Protein AF-A0A536YGS1-F1 (afdb_monomer)

Sequence (365 aa):
MDLSCGRSIAPNTQSSPASWIPSNCIWTSANARFGCLTARNGLRRSVQCLTTKGRSSCSPARSASSPAGGTATTSPAITSSPEHRAKRSYGSIASGAAKGDGICTAFSPEAVYSPLPAYAELHCLSNFTFLRGASHPEELVKRAAALGYRALALTDECSLAGVVRAHVAAKDVGLPLVIGSEIRLQDGPSLVLLATDREGYGNLSQLITCGRRRTKKGGYSLCRNDLEGGLPGCLVLLAPDGRYDAEHARFVAERFAGRAWIAAELLQGPDDRARLAGLRELGKVSGLPLVAAGDVHMHVRSRKALQDTLTAIRLRTTVRACGHALYPNAERHLRLLSRLARIYPPELLEETVRVAERCKFSLDE

Nearest PDB structures (foldseek):
  4jom-assembly1_A  TM=9.034E-01  e=3.940E-19  Escherichia coli K-12
  5fkv-assembly1_A  TM=9.008E-01  e=3.180E-18  Escherichia coli K-12
  4gx9-assembly1_A  TM=8.857E-01  e=2.505E-18  Escherichia coli K-12
  5fkw-assembly1_A  TM=8.911E-01  e=6.907E-18  Escherichia coli K-12
  5fku-assembly1_A  TM=8.949E-01  e=4.661E-17  Escherichia coli K-12

Radius of gyration: 33.84 Å; Cα contacts (8 Å, |Δi|>4): 506; chains: 1; bounding box: 73×105×110 Å

Foldseek 3Di:
DDDDDDDDDDDDDDDDDDDDDDDDDDDDDDDDDDDDDDDDDDDDDDDDDDDDDDDDDDDDDDDDDDDDDDDDDDDDDDDDDDDDDDDDDDDDDDDDDDDDPDPPPDPPPPPPDPDQFAFEAQAAEDCVLPLQFLHQLLLQLVLCLVQVHQAYEYAHALDQVRVVVNQVSCVVSVHHYWYWYWYQAPAAFIKIKTFQAPQLVVLSNVLSVQQCVVDDPPGGHHHLVSCQQLRPRIAMETEDPPDLDLVRLQSCCVSPPVRYAYEQAQQPDPCSVVSVVSRVVSCVSNVHHYAYHLNAREADLVSLVVSLVSQCVVVVHDSVPCPPSRDPGSSSHDDRSVVCVVSDDSVNRVVNVVSSVSRDDDPVD

Structure (mmCIF, N/CA/C/O backbone):
data_AF-A0A536YGS1-F1
#
_entry.id   AF-A0A536YGS1-F1
#
loop_
_atom_site.group_PDB
_atom_site.id
_atom_site.type_symbol
_atom_site.label_atom_id
_atom_site.label_alt_id
_atom_site.label_comp_id
_atom_site.label_asym_id
_atom_site.label_entity_id
_atom_site.label_seq_id
_atom_site.pdbx_PDB_ins_code
_atom_site.Cartn_x
_atom_site.Cartn_y
_atom_site.Cartn_z
_atom_site.occupancy
_atom_site.B_iso_or_equiv
_atom_site.auth_seq_id
_atom_site.auth_comp_id
_atom_site.auth_asym_id
_atom_site.auth_atom_id
_atom_site.pdbx_PDB_model_num
ATOM 1 N N . MET A 1 1 ? 40.666 27.930 52.006 1.00 33.28 1 MET A N 1
ATOM 2 C CA . MET A 1 1 ? 41.905 27.154 52.128 1.00 33.28 1 MET A CA 1
ATOM 3 C C . MET A 1 1 ? 41.689 25.804 51.459 1.00 33.28 1 MET A C 1
ATOM 5 O O . MET A 1 1 ? 40.913 25.034 52.004 1.00 33.28 1 MET A O 1
ATOM 9 N N . ASP A 1 2 ? 42.218 25.451 50.288 1.00 31.36 2 ASP A N 1
ATOM 10 C CA . ASP A 1 2 ? 42.823 26.188 49.155 1.00 31.36 2 ASP A CA 1
ATOM 11 C C . ASP A 1 2 ? 42.673 25.258 47.923 1.00 31.36 2 ASP A C 1
ATOM 13 O O . ASP A 1 2 ? 42.733 24.043 48.072 1.00 31.36 2 ASP A O 1
ATOM 17 N N . LEU A 1 3 ? 42.123 25.713 46.791 1.00 32.69 3 LEU A N 1
ATOM 18 C CA . LEU A 1 3 ? 42.795 26.320 45.626 1.00 32.69 3 LEU A CA 1
ATOM 19 C C . LEU A 1 3 ? 43.729 25.401 44.803 1.00 32.69 3 LEU A C 1
ATOM 21 O O . LEU A 1 3 ? 44.530 24.643 45.330 1.00 32.69 3 LEU A O 1
ATOM 25 N N . SER A 1 4 ? 43.689 25.637 43.482 1.00 32.16 4 SER A N 1
ATOM 26 C CA . SER A 1 4 ? 44.533 25.107 42.384 1.00 32.16 4 SER A CA 1
ATOM 27 C C . SER A 1 4 ? 44.285 23.641 41.959 1.00 32.16 4 SER A C 1
ATOM 29 O O . SER A 1 4 ? 44.193 22.757 42.794 1.00 32.16 4 SER A O 1
ATOM 31 N N . CYS A 1 5 ? 43.996 23.294 40.694 1.00 30.30 5 CYS A N 1
ATOM 32 C CA . CYS A 1 5 ? 44.474 23.712 39.356 1.00 30.30 5 CYS A CA 1
ATOM 33 C C . CYS A 1 5 ? 45.689 22.894 38.878 1.00 30.30 5 CYS A C 1
ATOM 35 O O . CYS A 1 5 ? 46.787 23.028 39.404 1.00 30.30 5 CYS A O 1
ATOM 37 N N . GLY A 1 6 ? 45.481 22.087 37.833 1.00 28.67 6 GLY A N 1
ATOM 38 C CA . GLY A 1 6 ? 46.506 21.290 37.157 1.00 28.67 6 GLY A CA 1
ATOM 39 C C . GLY A 1 6 ? 46.111 21.086 35.695 1.00 28.67 6 GLY A C 1
ATOM 40 O O . GLY A 1 6 ? 45.045 20.552 35.401 1.00 28.67 6 GLY A O 1
ATOM 41 N N . ARG A 1 7 ? 46.932 21.592 34.773 1.00 31.34 7 ARG A N 1
ATOM 42 C CA . ARG A 1 7 ? 46.614 21.756 33.345 1.00 31.34 7 ARG A CA 1
ATOM 43 C C . ARG A 1 7 ? 47.623 20.973 32.497 1.00 31.34 7 ARG A C 1
ATOM 45 O O . ARG A 1 7 ? 48.802 20.980 32.839 1.00 31.34 7 ARG A O 1
ATOM 52 N N . SER A 1 8 ? 47.188 20.533 31.310 1.00 27.42 8 SER A N 1
ATOM 53 C CA . SER A 1 8 ? 47.986 20.411 30.063 1.00 27.42 8 SER A CA 1
ATOM 54 C C . SER A 1 8 ? 48.428 19.019 29.572 1.00 27.42 8 SER A C 1
ATOM 56 O O . SER A 1 8 ? 48.599 18.073 30.327 1.00 27.42 8 SER A O 1
ATOM 58 N N . ILE A 1 9 ? 48.737 19.036 28.265 1.00 33.22 9 ILE A N 1
ATOM 59 C CA . ILE A 1 9 ? 49.498 18.090 27.427 1.00 33.22 9 ILE A CA 1
ATOM 60 C C . ILE A 1 9 ? 48.696 16.945 26.784 1.00 33.22 9 ILE A C 1
ATOM 62 O O . ILE A 1 9 ? 48.478 15.883 27.353 1.00 33.22 9 ILE A O 1
ATOM 66 N N . ALA A 1 10 ? 48.372 17.163 25.506 1.00 35.22 10 ALA A N 1
ATOM 67 C CA . ALA A 1 10 ? 48.152 16.114 24.515 1.00 35.22 10 ALA A CA 1
ATOM 68 C C . ALA A 1 10 ? 49.451 15.869 23.716 1.00 35.22 10 ALA A C 1
ATOM 70 O O . ALA A 1 10 ? 50.191 16.829 23.477 1.00 35.22 10 ALA A O 1
ATOM 71 N N . PRO A 1 11 ? 49.701 14.646 23.219 1.00 36.19 11 PRO A N 1
ATOM 72 C CA . PRO A 1 11 ? 50.559 14.397 22.068 1.00 36.19 11 PRO A CA 1
ATOM 73 C C . PRO A 1 11 ? 49.746 14.187 20.777 1.00 36.19 11 PRO A C 1
ATOM 75 O O . PRO A 1 11 ? 48.593 13.764 20.790 1.00 36.19 11 PRO A O 1
ATOM 78 N N . ASN A 1 12 ? 50.383 14.514 19.655 1.00 30.78 12 ASN A N 1
ATOM 79 C CA . ASN A 1 12 ? 49.847 14.473 18.290 1.00 30.78 12 ASN A CA 1
ATOM 80 C C . ASN A 1 12 ? 50.141 13.107 17.608 1.00 30.78 12 ASN A C 1
ATOM 82 O O . ASN A 1 12 ? 50.800 12.261 18.208 1.00 30.78 12 ASN A O 1
ATOM 86 N N . THR A 1 13 ? 49.769 12.964 16.325 1.00 32.44 13 THR A N 1
ATOM 87 C CA . THR A 1 13 ? 49.917 11.812 15.390 1.00 32.44 13 THR A CA 1
ATOM 88 C C . THR A 1 13 ? 48.747 10.797 15.400 1.00 32.44 13 THR A C 1
ATOM 90 O O . THR A 1 13 ? 48.186 10.526 16.452 1.00 32.44 13 THR A O 1
ATOM 93 N N . GLN A 1 14 ? 48.283 10.229 14.267 1.00 31.41 14 GLN A N 1
ATOM 94 C CA . GLN A 1 14 ? 48.830 10.244 12.894 1.00 31.41 14 GLN A CA 1
ATOM 95 C C . GLN A 1 14 ? 47.751 10.061 11.784 1.00 31.41 14 GLN A C 1
ATOM 97 O O . GLN A 1 14 ? 46.875 9.215 11.898 1.00 31.41 14 GLN A O 1
ATOM 102 N N . SER A 1 15 ? 47.876 10.844 10.700 1.00 29.81 15 SER A N 1
ATOM 103 C CA . SER A 1 15 ? 47.512 10.568 9.283 1.00 29.81 15 SER A CA 1
ATOM 104 C C . SER A 1 15 ? 46.268 9.734 8.888 1.00 29.81 15 SER A C 1
ATOM 106 O O . SER A 1 15 ? 46.277 8.506 8.969 1.00 29.81 15 SER A O 1
ATOM 108 N N . SER A 1 16 ? 45.317 10.385 8.202 1.00 30.23 16 SER A N 1
ATOM 109 C CA . SER A 1 16 ? 44.346 9.750 7.283 1.00 30.23 16 SER A CA 1
ATOM 110 C C . SER A 1 16 ? 44.829 9.833 5.820 1.00 30.23 16 SER A C 1
ATOM 112 O O . SER A 1 16 ? 45.377 10.871 5.442 1.00 30.23 16 SER A O 1
ATOM 114 N N . PRO A 1 17 ? 44.604 8.816 4.962 1.00 34.47 17 PRO A N 1
ATOM 115 C CA . PRO A 1 17 ? 44.940 8.883 3.539 1.00 34.47 17 PRO A CA 1
ATOM 116 C C . PRO A 1 17 ? 43.855 9.580 2.697 1.00 34.47 17 PRO A C 1
ATOM 118 O O . PRO A 1 17 ? 42.664 9.534 3.000 1.00 34.47 17 PRO A O 1
ATOM 121 N N . ALA A 1 18 ? 44.300 10.218 1.615 1.00 29.16 18 ALA A N 1
ATOM 122 C CA . ALA A 1 18 ? 43.508 11.051 0.715 1.00 29.16 18 ALA A CA 1
ATOM 123 C C . ALA A 1 18 ? 42.329 10.336 0.022 1.00 29.16 18 ALA A C 1
ATOM 125 O O . ALA A 1 18 ? 42.477 9.231 -0.501 1.00 29.16 18 ALA A O 1
ATOM 126 N N . SER A 1 19 ? 41.204 11.044 -0.120 1.00 29.59 19 SER A N 1
ATOM 127 C CA . SER A 1 19 ? 40.178 10.751 -1.126 1.00 29.59 19 SER A CA 1
ATOM 128 C C . SER A 1 19 ? 40.354 11.664 -2.346 1.00 29.59 19 SER A C 1
ATOM 130 O O . SER A 1 19 ? 40.572 12.869 -2.231 1.00 29.59 19 SER A O 1
ATOM 132 N N . TRP A 1 20 ? 40.300 11.068 -3.538 1.00 26.67 20 TRP A N 1
ATOM 133 C CA . TRP A 1 20 ? 40.484 11.766 -4.811 1.00 26.67 20 TRP A CA 1
ATOM 134 C C . TRP A 1 20 ? 39.242 12.574 -5.210 1.00 26.67 20 TRP A C 1
ATOM 136 O O . TRP A 1 20 ? 38.130 12.048 -5.217 1.00 26.67 20 TRP A O 1
ATOM 146 N N . ILE A 1 21 ? 39.455 13.819 -5.643 1.00 30.89 21 ILE A N 1
ATOM 147 C CA . ILE A 1 21 ? 38.453 14.667 -6.305 1.00 30.89 21 ILE A CA 1
ATOM 148 C C . ILE A 1 21 ? 39.006 15.075 -7.678 1.00 30.89 21 ILE A C 1
ATOM 150 O O . ILE A 1 21 ? 40.043 15.738 -7.724 1.00 30.89 21 ILE A O 1
ATOM 154 N N . PRO A 1 22 ? 38.327 14.762 -8.794 1.00 34.16 22 PRO A N 1
ATOM 155 C CA . PRO A 1 22 ? 38.569 15.424 -10.065 1.00 34.16 22 PRO A CA 1
ATOM 156 C C . PRO A 1 22 ? 37.640 16.638 -10.211 1.00 34.16 22 PRO A C 1
ATOM 158 O O . PRO A 1 22 ? 36.442 16.512 -10.469 1.00 34.16 22 PRO A O 1
ATOM 161 N N . SER A 1 23 ? 38.208 17.833 -10.076 1.00 32.16 23 SER A N 1
ATOM 162 C CA . SER A 1 23 ? 37.559 19.080 -10.487 1.00 32.16 23 SER A CA 1
ATOM 163 C C . SER A 1 23 ? 37.613 19.223 -12.008 1.00 32.16 23 SER A C 1
ATOM 165 O O . SER A 1 23 ? 38.705 19.186 -12.568 1.00 32.16 23 SER A O 1
ATOM 167 N N . ASN A 1 24 ? 36.466 19.439 -12.665 1.00 30.22 24 ASN A N 1
ATOM 168 C CA . ASN A 1 24 ? 36.247 20.539 -13.625 1.00 30.22 24 ASN A CA 1
ATOM 169 C C . ASN A 1 24 ? 34.976 20.348 -14.464 1.00 30.22 24 ASN A C 1
ATOM 171 O O . ASN A 1 24 ? 34.862 19.395 -15.228 1.00 30.22 24 ASN A O 1
ATOM 175 N N . CYS A 1 25 ? 34.099 21.354 -14.435 1.00 25.72 25 CYS A N 1
ATOM 176 C CA . CYS A 1 25 ? 33.552 21.971 -15.648 1.00 25.72 25 CYS A CA 1
ATOM 177 C C . CYS A 1 25 ? 32.933 23.326 -15.287 1.00 25.72 25 CYS A C 1
ATOM 179 O O . CYS A 1 25 ? 31.821 23.411 -14.770 1.00 25.72 25 CYS A O 1
ATOM 181 N N . ILE A 1 26 ? 33.683 24.392 -15.560 1.00 28.89 26 ILE A N 1
ATOM 182 C CA . ILE A 1 26 ? 33.190 25.768 -15.520 1.00 28.89 26 ILE A CA 1
ATOM 183 C C . ILE A 1 26 ? 32.339 25.986 -16.772 1.00 28.89 26 ILE A C 1
ATOM 185 O O . ILE A 1 26 ? 32.843 25.803 -17.876 1.00 28.89 26 ILE A O 1
ATOM 189 N N . TRP A 1 27 ? 31.096 26.442 -16.612 1.00 25.11 27 TRP A N 1
ATOM 190 C CA . TRP A 1 27 ? 30.395 27.181 -17.664 1.00 25.11 27 TRP A CA 1
ATOM 191 C C . TRP A 1 27 ? 29.685 28.394 -17.071 1.00 25.11 27 TRP A C 1
ATOM 193 O O . TRP A 1 27 ? 28.846 28.292 -16.177 1.00 25.11 27 TRP A O 1
ATOM 203 N N . THR A 1 28 ? 30.061 29.558 -17.582 1.00 29.50 28 THR A N 1
ATOM 204 C CA . THR A 1 28 ? 29.491 30.865 -17.276 1.00 29.50 28 THR A CA 1
ATOM 205 C C . THR A 1 28 ? 28.205 31.088 -18.069 1.00 29.50 28 THR A C 1
ATOM 207 O O . THR A 1 28 ? 28.174 30.894 -19.280 1.00 29.50 28 THR A O 1
ATOM 210 N N . SER A 1 29 ? 27.146 31.575 -17.418 1.00 29.19 29 SER A N 1
ATOM 211 C CA . SER A 1 29 ? 26.100 32.355 -18.096 1.00 29.19 29 SER A CA 1
ATOM 212 C C . SER A 1 29 ? 25.353 33.260 -17.112 1.00 29.19 29 SER A C 1
ATOM 214 O O . SER A 1 29 ? 25.166 32.941 -15.943 1.00 29.19 29 SER A O 1
ATOM 216 N N . ALA A 1 30 ? 25.033 34.450 -17.604 1.00 29.89 30 ALA A N 1
ATOM 217 C CA . ALA A 1 30 ? 24.778 35.673 -16.862 1.00 29.89 30 ALA A CA 1
ATOM 218 C C . ALA A 1 30 ? 23.435 35.768 -16.107 1.00 29.89 30 ALA A C 1
ATOM 220 O O . ALA A 1 30 ? 22.439 35.127 -16.437 1.00 29.89 30 ALA A O 1
ATOM 221 N N . ASN A 1 31 ? 23.400 36.704 -15.151 1.00 30.23 31 ASN A N 1
ATOM 222 C CA . ASN A 1 31 ? 22.176 37.344 -14.656 1.00 30.23 31 ASN A CA 1
ATOM 223 C C . ASN A 1 31 ? 21.375 37.998 -15.804 1.00 30.23 31 ASN A C 1
ATOM 225 O O . ASN A 1 31 ? 21.981 38.676 -16.628 1.00 30.23 31 ASN A O 1
ATOM 229 N N . ALA A 1 32 ? 20.033 37.960 -15.754 1.00 29.44 32 ALA A N 1
ATOM 230 C CA . ALA A 1 32 ? 19.217 39.143 -15.397 1.00 29.44 32 ALA A CA 1
ATOM 231 C C . ALA A 1 32 ? 17.695 38.993 -15.672 1.00 29.44 32 ALA A C 1
ATOM 233 O O . ALA A 1 32 ? 17.249 38.798 -16.794 1.00 29.44 32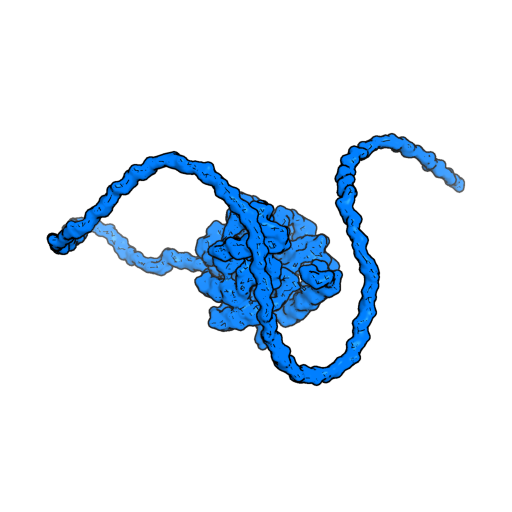 ALA A O 1
ATOM 234 N N . ARG A 1 33 ? 16.923 39.165 -14.590 1.00 27.22 33 ARG A N 1
ATOM 235 C CA . ARG A 1 33 ? 15.577 39.770 -14.426 1.00 27.22 33 ARG A CA 1
ATOM 236 C C . ARG A 1 33 ? 14.615 39.961 -15.625 1.00 27.22 33 ARG A C 1
ATOM 238 O O . ARG A 1 33 ? 14.860 40.746 -16.527 1.00 27.22 33 ARG A O 1
ATOM 245 N N . PHE A 1 34 ? 13.411 39.409 -15.431 1.00 26.81 34 PHE A N 1
ATOM 246 C CA . PHE A 1 34 ? 12.093 40.080 -15.468 1.00 26.81 34 PHE A CA 1
ATOM 247 C C . PHE A 1 34 ? 11.917 41.404 -16.243 1.00 26.81 34 PHE A C 1
ATOM 249 O O . PHE A 1 34 ? 12.447 42.442 -15.853 1.00 26.81 34 PHE A O 1
ATOM 256 N N . GLY A 1 35 ? 10.940 41.395 -17.157 1.00 24.73 35 GLY A N 1
ATOM 257 C CA . GLY A 1 35 ? 10.191 42.571 -17.607 1.00 24.73 35 GLY A CA 1
ATOM 258 C C . GLY A 1 35 ? 8.800 42.154 -18.095 1.00 24.73 35 GLY A C 1
ATOM 259 O O . GLY A 1 35 ? 8.687 41.451 -19.093 1.00 24.73 35 GLY A O 1
ATOM 260 N N . CYS A 1 36 ? 7.744 42.541 -17.377 1.00 24.50 36 CYS A N 1
ATOM 261 C CA . CYS A 1 36 ? 6.350 42.320 -17.772 1.00 24.50 36 CYS A CA 1
ATOM 262 C C . CYS A 1 36 ? 5.748 43.655 -18.213 1.00 24.50 36 CYS A C 1
ATOM 264 O O . CYS A 1 36 ? 5.860 44.621 -17.462 1.00 24.50 36 CYS A O 1
ATOM 266 N N . LEU A 1 37 ? 5.094 43.708 -19.377 1.00 26.73 37 LEU A N 1
ATOM 267 C CA . LEU A 1 37 ? 4.199 44.807 -19.744 1.00 26.73 37 LEU A CA 1
ATOM 268 C C . LEU A 1 37 ? 3.162 44.360 -20.784 1.00 26.73 37 LEU A C 1
ATOM 270 O O . LEU A 1 37 ? 3.417 43.532 -21.655 1.00 26.73 37 LEU A O 1
ATOM 274 N N . THR A 1 38 ? 1.958 44.893 -20.620 1.00 28.89 38 THR A N 1
ATOM 275 C CA . THR A 1 38 ? 0.725 44.589 -21.350 1.00 28.89 38 THR A CA 1
ATOM 276 C C . THR A 1 38 ? 0.611 45.377 -22.661 1.00 28.89 38 THR A C 1
ATOM 278 O O . THR A 1 38 ? 1.055 46.518 -22.705 1.00 28.89 38 THR A O 1
ATOM 281 N N . ALA A 1 39 ? -0.079 44.834 -23.683 1.00 26.80 39 ALA A N 1
ATOM 282 C CA . ALA A 1 39 ? -1.235 45.495 -24.333 1.00 26.80 39 ALA A CA 1
ATOM 283 C C . ALA A 1 39 ? -1.762 44.810 -25.623 1.00 26.80 39 ALA A C 1
ATOM 285 O O . ALA A 1 39 ? -1.027 44.589 -26.574 1.00 26.80 39 ALA A O 1
ATOM 286 N N . ARG A 1 40 ? -3.095 44.641 -25.646 1.00 27.64 40 ARG A N 1
ATOM 287 C CA . ARG A 1 40 ? -4.072 44.891 -26.737 1.00 27.64 40 ARG A CA 1
ATOM 288 C C . ARG A 1 40 ? -3.958 44.248 -28.139 1.00 27.64 40 ARG A C 1
ATOM 290 O O . ARG A 1 40 ? -3.020 44.456 -28.888 1.00 27.64 40 ARG A O 1
ATOM 297 N N . ASN A 1 41 ? -5.125 43.714 -28.521 1.00 28.41 41 ASN A N 1
ATOM 298 C CA . ASN A 1 41 ? -5.800 43.763 -29.828 1.00 28.41 41 ASN A CA 1
ATOM 299 C C . ASN A 1 41 ? -5.084 43.203 -31.063 1.00 28.41 41 ASN A C 1
ATOM 301 O O . ASN A 1 41 ? -4.186 43.805 -31.638 1.00 28.41 41 ASN A O 1
ATOM 305 N N . GLY A 1 42 ? -5.621 42.080 -31.542 1.00 25.16 42 GLY A N 1
ATOM 306 C CA . GLY A 1 42 ? -5.209 41.469 -32.795 1.00 25.16 42 GLY A CA 1
ATOM 307 C C . GLY A 1 42 ? -5.667 42.178 -34.067 1.00 25.16 42 GLY A C 1
ATOM 308 O O . GLY A 1 42 ? -6.375 43.180 -34.051 1.00 25.16 42 GLY A O 1
ATOM 309 N N . LEU A 1 43 ? -5.328 41.543 -35.186 1.00 28.36 43 LEU A N 1
ATOM 310 C CA . LEU A 1 43 ? -6.088 41.603 -36.427 1.00 28.36 43 LEU A CA 1
ATOM 311 C C . LEU A 1 43 ? -5.892 40.289 -37.200 1.00 28.36 43 LEU A C 1
ATOM 313 O O . LEU A 1 43 ? -4.895 39.589 -37.028 1.00 28.36 43 LEU A O 1
ATOM 317 N N . ARG A 1 44 ? -6.843 39.961 -38.077 1.00 28.33 44 ARG A N 1
ATOM 318 C CA . ARG A 1 44 ? -6.689 38.879 -39.059 1.00 28.33 44 ARG A CA 1
ATOM 319 C C . ARG A 1 44 ? -5.637 39.269 -40.102 1.00 28.33 44 ARG A C 1
ATOM 321 O O . ARG A 1 44 ? -5.719 40.384 -40.614 1.00 28.33 44 ARG A O 1
ATOM 328 N N . ARG A 1 45 ? -4.818 38.314 -40.557 1.00 27.64 45 ARG A N 1
ATOM 329 C CA . ARG A 1 45 ? -4.523 38.124 -41.992 1.00 27.64 45 ARG A CA 1
ATOM 330 C C . ARG A 1 45 ? -3.898 36.755 -42.274 1.00 27.64 45 ARG A C 1
ATOM 332 O O . ARG A 1 45 ? -3.023 36.290 -41.557 1.00 27.64 45 ARG A O 1
ATOM 339 N N . SER A 1 46 ? -4.422 36.120 -43.315 1.00 27.25 46 SER A N 1
ATOM 340 C CA . SER A 1 46 ? -3.886 34.948 -44.011 1.00 27.25 46 SER A CA 1
ATOM 341 C C . SER A 1 46 ? -2.842 35.378 -45.063 1.00 27.25 46 SER A C 1
ATOM 343 O O . SER A 1 46 ? -2.564 36.572 -45.162 1.00 27.25 46 SER A O 1
ATOM 345 N N . VAL A 1 47 ? -2.385 34.428 -45.906 1.00 28.45 47 VAL A N 1
ATOM 346 C CA . VAL A 1 47 ? -1.561 34.628 -47.133 1.00 28.45 47 VAL A CA 1
ATOM 347 C C . VAL A 1 47 ? -0.043 34.742 -46.824 1.00 28.45 47 VAL A C 1
ATOM 349 O O . VAL A 1 47 ? 0.329 35.484 -45.928 1.00 28.45 47 VAL A O 1
ATOM 352 N N . GLN A 1 48 ? 0.901 34.022 -47.461 1.00 26.45 48 GLN A N 1
ATOM 353 C CA . GLN A 1 48 ? 0.854 33.044 -48.571 1.00 26.45 48 GLN A CA 1
ATOM 354 C C . GLN A 1 48 ? 1.993 32.004 -48.476 1.00 26.45 48 GLN A C 1
ATOM 356 O O . GLN A 1 48 ? 2.995 32.227 -47.803 1.00 26.45 48 GLN A O 1
ATOM 361 N N . CYS A 1 49 ? 1.881 30.906 -49.233 1.00 24.05 49 CYS A N 1
ATOM 362 C CA . CYS A 1 49 ? 3.040 30.082 -49.601 1.00 24.05 49 CYS A CA 1
ATOM 363 C C . CYS A 1 49 ? 3.950 30.832 -50.585 1.00 24.05 49 CYS A C 1
ATOM 365 O O . CYS A 1 49 ? 3.443 31.476 -51.502 1.00 24.05 49 CYS A O 1
ATOM 367 N N . LEU A 1 50 ? 5.267 30.634 -50.483 1.00 28.41 50 LEU A N 1
ATOM 368 C CA . LEU A 1 50 ? 6.204 30.932 -51.567 1.00 28.41 50 LEU A CA 1
ATOM 369 C C . LEU A 1 50 ? 7.244 29.815 -51.693 1.00 28.41 50 LEU A C 1
ATOM 371 O O . LEU A 1 50 ? 8.021 29.536 -50.784 1.00 28.41 50 LEU A O 1
ATOM 375 N N . THR A 1 51 ? 7.214 29.157 -52.846 1.00 28.97 51 THR A N 1
ATOM 376 C CA . THR A 1 51 ? 8.171 28.141 -53.283 1.00 28.97 51 THR A CA 1
ATOM 377 C C . THR A 1 51 ? 9.409 28.790 -53.895 1.00 28.97 51 THR A C 1
ATOM 379 O O . THR A 1 51 ? 9.261 29.595 -54.814 1.00 28.97 51 THR A O 1
ATOM 382 N N . THR A 1 52 ? 10.611 28.323 -53.555 1.00 28.56 52 THR A N 1
ATOM 383 C CA . THR A 1 52 ? 11.788 28.452 -54.433 1.00 28.56 52 THR A CA 1
ATOM 384 C C . THR A 1 52 ? 12.639 27.182 -54.422 1.00 28.56 52 THR A C 1
ATOM 386 O O . THR A 1 52 ? 12.736 26.464 -53.430 1.00 28.56 52 THR A O 1
ATOM 389 N N . LYS A 1 53 ? 13.206 26.869 -55.592 1.00 27.97 53 LYS A N 1
ATOM 390 C CA . LYS A 1 53 ? 14.030 25.681 -55.863 1.00 27.97 53 LYS A CA 1
ATOM 391 C C . LYS A 1 53 ? 15.480 25.911 -55.421 1.00 27.97 53 LYS A C 1
ATOM 393 O O . LYS A 1 53 ? 15.994 27.010 -55.593 1.00 27.97 53 LYS A O 1
ATOM 398 N N . GLY A 1 54 ? 16.173 24.840 -55.034 1.00 26.52 54 GLY A N 1
ATOM 399 C CA . GLY A 1 54 ? 17.637 24.792 -54.949 1.00 26.52 54 GLY A CA 1
ATOM 400 C C . GLY A 1 54 ? 18.147 23.362 -55.147 1.00 26.52 54 GLY A C 1
ATOM 401 O O . GLY A 1 54 ? 17.869 22.495 -54.325 1.00 26.52 54 GLY A O 1
ATOM 402 N N . ARG A 1 55 ? 18.851 23.095 -56.256 1.00 26.92 55 ARG A N 1
ATOM 403 C CA . ARG A 1 55 ? 19.504 21.807 -56.567 1.00 26.92 55 ARG A CA 1
ATOM 404 C C . ARG A 1 55 ? 21.026 21.975 -56.534 1.00 26.92 55 ARG A C 1
ATOM 406 O O . ARG A 1 55 ? 21.512 22.789 -57.310 1.00 26.92 55 ARG A O 1
ATOM 413 N N . SER A 1 56 ? 21.723 21.116 -55.789 1.00 26.66 56 SER A N 1
ATOM 414 C CA . SER A 1 56 ? 23.037 20.499 -56.107 1.00 26.66 56 SER A CA 1
ATOM 415 C C . SER A 1 56 ? 23.533 19.757 -54.848 1.00 26.66 56 SER A C 1
ATOM 417 O O . SER A 1 56 ? 23.633 20.352 -53.786 1.00 26.66 56 SER A O 1
ATOM 419 N N . SER A 1 57 ? 23.604 18.424 -54.775 1.00 26.44 57 SER A N 1
ATOM 420 C CA . SER A 1 57 ? 24.463 17.456 -55.485 1.00 26.44 57 SER A CA 1
ATOM 421 C C . SER A 1 57 ? 25.956 17.527 -55.126 1.00 26.44 57 SER A C 1
ATOM 423 O O . SER A 1 57 ? 26.649 18.415 -55.611 1.00 26.44 57 SER A O 1
ATOM 425 N N . CYS A 1 58 ? 26.454 16.518 -54.398 1.00 24.89 58 CYS A N 1
ATOM 426 C CA . CYS A 1 58 ? 27.773 15.905 -54.612 1.00 24.89 58 CYS A CA 1
ATOM 427 C C . CYS A 1 58 ? 27.838 14.500 -53.972 1.00 24.89 58 CYS A C 1
ATOM 429 O O . CYS A 1 58 ? 27.118 14.220 -53.015 1.00 24.89 58 CYS A O 1
ATOM 431 N N . SER A 1 59 ? 28.649 13.614 -54.560 1.00 26.25 59 SER A N 1
ATOM 432 C CA . SER A 1 59 ? 28.691 12.155 -54.307 1.00 26.25 59 SER A CA 1
ATOM 433 C C . SER A 1 59 ? 29.717 11.746 -53.224 1.00 26.25 59 SER A C 1
ATOM 435 O O . SER A 1 59 ? 30.327 12.624 -52.614 1.00 26.25 59 SER A O 1
ATOM 437 N N . PRO A 1 60 ? 29.937 10.432 -52.976 1.00 33.06 60 PRO A N 1
ATOM 438 C CA . PRO A 1 60 ? 30.975 9.711 -53.741 1.00 33.06 60 PRO A CA 1
ATOM 439 C C . PRO A 1 60 ? 30.637 8.263 -54.200 1.00 33.06 60 PRO A C 1
ATOM 441 O O . PRO A 1 60 ? 29.623 7.675 -53.830 1.00 33.06 60 PRO A O 1
ATOM 444 N N . ALA A 1 61 ? 31.514 7.718 -55.058 1.00 27.28 61 ALA A N 1
ATOM 445 C CA . ALA A 1 61 ? 31.542 6.361 -55.647 1.00 27.28 61 ALA A CA 1
ATOM 446 C C . ALA A 1 61 ? 32.048 5.291 -54.637 1.00 27.28 61 ALA A C 1
ATOM 448 O O . ALA A 1 61 ? 32.804 5.638 -53.739 1.00 27.28 61 ALA A O 1
ATOM 449 N N . ARG A 1 62 ? 31.567 4.031 -54.594 1.00 27.05 62 ARG A N 1
ATOM 450 C CA . ARG A 1 62 ? 31.730 2.842 -55.489 1.00 27.05 62 ARG A CA 1
ATOM 451 C C . ARG A 1 62 ? 33.142 2.212 -55.603 1.00 27.05 62 ARG A C 1
ATOM 453 O O . ARG A 1 62 ? 33.960 2.679 -56.385 1.00 27.05 62 ARG A O 1
ATOM 460 N N . SER A 1 63 ? 33.278 1.015 -55.019 1.00 27.67 63 SER A N 1
ATOM 461 C CA . SER A 1 63 ? 33.919 -0.218 -55.548 1.00 27.67 63 SER A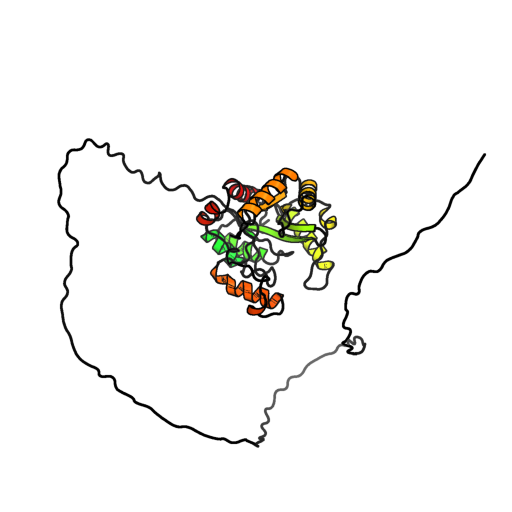 CA 1
ATOM 462 C C . SER A 1 63 ? 33.298 -1.407 -54.767 1.00 27.67 63 SER A C 1
ATOM 464 O O . SER A 1 63 ? 33.075 -1.280 -53.569 1.00 27.67 63 SER A O 1
ATOM 466 N N . ALA A 1 64 ? 32.682 -2.437 -55.371 1.00 29.30 64 ALA A N 1
ATOM 467 C CA . ALA A 1 64 ? 33.248 -3.566 -56.136 1.00 29.30 64 ALA A CA 1
ATOM 468 C C . ALA A 1 64 ? 34.273 -4.368 -55.297 1.00 29.30 64 ALA A C 1
ATOM 470 O O . ALA A 1 64 ? 35.275 -3.793 -54.893 1.00 29.30 64 ALA A O 1
ATOM 471 N N . SER A 1 65 ? 34.074 -5.658 -54.986 1.00 29.16 65 SER A N 1
ATOM 472 C CA . SER A 1 65 ? 33.749 -6.755 -55.921 1.00 29.16 65 SER A CA 1
ATOM 473 C C . SER A 1 65 ? 32.927 -7.936 -55.336 1.00 29.16 65 SER A C 1
ATOM 475 O O . SER A 1 65 ? 32.811 -8.124 -54.129 1.00 29.16 65 SER A O 1
ATOM 477 N N . SER A 1 66 ? 32.383 -8.764 -56.237 1.00 30.77 66 SER A N 1
ATOM 478 C CA . SER A 1 66 ? 32.004 -10.187 -56.040 1.00 30.77 66 SER A CA 1
ATOM 479 C C . SER A 1 66 ? 32.898 -11.036 -56.987 1.00 30.77 66 SER A C 1
ATOM 481 O O . SER A 1 66 ? 33.624 -10.406 -57.764 1.00 30.77 66 SER A O 1
ATOM 483 N N . PRO A 1 67 ? 32.939 -12.392 -56.975 1.00 44.28 67 PRO A N 1
ATOM 484 C CA . PRO A 1 67 ? 31.800 -13.328 -57.086 1.00 44.28 67 PRO A CA 1
ATOM 485 C C . PRO A 1 67 ? 31.917 -14.480 -56.036 1.00 44.28 67 PRO A C 1
ATOM 487 O O . PRO A 1 67 ? 32.611 -14.286 -55.046 1.00 44.28 67 PRO A O 1
ATOM 490 N N . ALA A 1 68 ? 31.288 -15.666 -56.095 1.00 28.59 68 ALA A N 1
ATOM 491 C CA . ALA A 1 68 ? 30.336 -16.300 -57.025 1.00 28.59 68 ALA A CA 1
ATOM 492 C C . ALA A 1 68 ? 29.456 -17.338 -56.269 1.00 28.59 68 ALA A C 1
ATOM 494 O O . ALA A 1 68 ? 29.687 -17.583 -55.088 1.00 28.59 68 ALA A O 1
ATOM 495 N N . GLY A 1 69 ? 28.545 -18.029 -56.974 1.00 25.92 69 GLY A N 1
ATOM 496 C CA . GLY A 1 69 ? 28.045 -19.359 -56.571 1.00 25.92 69 GLY A CA 1
ATOM 497 C C . GLY A 1 69 ? 26.585 -19.414 -56.116 1.00 25.92 69 GLY A C 1
ATOM 498 O O . GLY A 1 69 ? 26.289 -19.263 -54.937 1.00 25.92 69 GLY A O 1
ATOM 499 N N . GLY A 1 70 ? 25.671 -19.688 -57.048 1.00 26.06 70 GLY A N 1
ATOM 500 C CA . GLY A 1 70 ? 24.284 -20.031 -56.730 1.00 26.06 70 GLY A CA 1
ATOM 501 C C . GLY A 1 70 ? 23.914 -21.412 -57.262 1.00 26.06 70 GLY A C 1
ATOM 502 O O . GLY A 1 70 ? 24.544 -21.902 -58.195 1.00 26.06 70 GLY A O 1
ATOM 503 N N . THR A 1 71 ? 22.838 -21.980 -56.727 1.00 30.08 71 THR A N 1
ATOM 504 C CA . THR A 1 71 ? 21.999 -22.981 -57.400 1.00 30.08 71 THR A CA 1
ATOM 505 C C . THR A 1 71 ? 20.579 -22.863 -56.860 1.00 30.08 71 THR A C 1
ATOM 507 O O . THR A 1 71 ? 20.370 -22.630 -55.670 1.00 30.08 71 THR A O 1
ATOM 510 N N . ALA A 1 72 ? 19.598 -22.998 -57.749 1.00 28.92 72 ALA A N 1
ATOM 511 C CA . ALA A 1 72 ? 18.179 -22.980 -57.424 1.00 28.92 72 ALA A CA 1
ATOM 512 C C . ALA A 1 72 ? 17.516 -24.241 -57.985 1.00 28.92 72 ALA A C 1
ATOM 514 O O . ALA A 1 72 ? 17.775 -24.605 -59.130 1.00 28.92 72 ALA A O 1
ATOM 515 N N . THR A 1 73 ? 16.633 -24.855 -57.200 1.00 29.38 73 THR A N 1
ATOM 516 C CA . THR A 1 73 ? 15.738 -25.950 -57.610 1.00 29.38 73 THR A CA 1
ATOM 517 C C . THR A 1 73 ? 14.505 -25.900 -56.697 1.00 29.38 73 THR A C 1
ATOM 519 O O . THR A 1 73 ? 14.602 -26.118 -55.496 1.00 29.38 73 THR A O 1
ATOM 522 N N . THR A 1 74 ? 13.408 -25.291 -57.159 1.00 29.56 74 THR A N 1
ATOM 523 C CA . THR A 1 74 ? 12.237 -25.932 -57.808 1.00 29.56 74 THR A CA 1
ATOM 524 C C . THR A 1 74 ? 11.270 -26.630 -56.849 1.00 29.56 74 THR A C 1
ATOM 526 O O . THR A 1 74 ? 11.524 -27.739 -56.384 1.00 29.56 74 THR A O 1
ATOM 529 N N . SER A 1 75 ? 10.095 -26.022 -56.674 1.00 31.62 75 SER A N 1
ATOM 530 C CA . SER A 1 75 ? 8.861 -26.718 -56.288 1.00 31.62 75 SER A CA 1
ATOM 531 C C . SER A 1 75 ? 8.390 -27.666 -57.399 1.00 31.62 75 SER A C 1
ATOM 533 O O . SER A 1 75 ? 8.685 -27.433 -58.573 1.00 31.62 75 SER A O 1
ATOM 535 N N . PRO A 1 76 ? 7.530 -28.634 -57.058 1.00 38.81 76 PRO A N 1
ATOM 536 C CA . PRO A 1 76 ? 6.377 -28.957 -57.897 1.00 38.81 76 PRO A CA 1
ATOM 537 C C . PRO A 1 76 ? 5.057 -28.903 -57.102 1.00 38.81 76 PRO A C 1
ATOM 539 O O . PRO A 1 76 ? 5.050 -28.759 -55.880 1.00 38.81 76 PRO A O 1
ATOM 542 N N . ALA A 1 77 ? 3.929 -29.004 -57.806 1.00 27.89 77 ALA A N 1
ATOM 543 C CA . ALA A 1 77 ? 2.579 -28.982 -57.243 1.00 27.89 77 ALA A CA 1
ATOM 544 C C . ALA A 1 77 ? 1.679 -30.036 -57.919 1.00 27.89 77 ALA A C 1
ATOM 546 O O . ALA A 1 77 ? 1.987 -30.445 -59.035 1.00 27.89 77 ALA A O 1
ATOM 547 N N . ILE A 1 78 ? 0.537 -30.344 -57.272 1.00 31.73 78 ILE A N 1
ATOM 548 C CA . ILE A 1 78 ? -0.636 -31.132 -57.741 1.00 31.73 78 ILE A CA 1
ATOM 549 C C . ILE A 1 78 ? -0.338 -32.610 -58.126 1.00 31.73 78 ILE A C 1
ATOM 551 O O . ILE A 1 78 ? 0.671 -32.905 -58.744 1.00 31.73 78 ILE A O 1
ATOM 555 N N . THR A 1 79 ? -1.135 -33.642 -57.813 1.00 30.06 79 THR A N 1
ATOM 556 C CA . THR A 1 79 ? -2.488 -33.811 -57.210 1.00 30.06 79 THR A CA 1
ATOM 557 C C . THR A 1 79 ? -2.377 -34.674 -55.911 1.00 30.06 79 THR A C 1
ATOM 559 O O . THR A 1 79 ? -1.288 -34.692 -55.347 1.00 30.06 79 THR A O 1
ATOM 562 N N . SER A 1 80 ? -3.359 -35.351 -55.281 1.00 29.97 80 SER A N 1
ATOM 563 C CA . SER A 1 80 ? -4.766 -35.716 -55.571 1.00 29.97 80 SER A CA 1
ATOM 564 C C . SER A 1 80 ? -5.595 -35.967 -54.274 1.00 29.97 80 SER A C 1
ATOM 566 O O . SER A 1 80 ? -5.181 -35.580 -53.183 1.00 29.97 80 SER A O 1
ATOM 568 N N . SER A 1 81 ? -6.763 -36.615 -54.413 1.00 28.23 81 SER A N 1
ATOM 569 C CA . SER A 1 81 ? -7.701 -37.117 -53.377 1.00 28.23 81 SER A CA 1
ATOM 570 C C . SER A 1 81 ? -8.188 -38.538 -53.804 1.00 28.23 81 SER A C 1
ATOM 572 O O . SER A 1 81 ? -7.819 -38.924 -54.919 1.00 28.23 81 SER A O 1
ATOM 574 N N . PRO A 1 82 ? -9.035 -39.308 -53.061 1.00 42.56 82 PRO A N 1
ATOM 575 C CA . PRO A 1 82 ? -9.777 -38.986 -51.827 1.00 42.56 82 PRO A CA 1
ATOM 576 C C . PRO A 1 82 ? -9.852 -40.118 -50.750 1.00 42.56 82 PRO A C 1
ATOM 578 O O . PRO A 1 82 ? -9.203 -41.149 -50.849 1.00 42.56 82 PRO A O 1
ATOM 581 N N . GLU A 1 83 ? -10.704 -39.892 -49.734 1.00 29.75 83 GLU A N 1
ATOM 582 C CA . GLU A 1 83 ? -11.453 -40.887 -48.924 1.00 29.75 83 GLU A CA 1
ATOM 583 C C . GLU A 1 83 ? -10.720 -41.995 -48.126 1.00 29.75 83 GLU A C 1
ATOM 585 O O . GLU A 1 83 ? -10.365 -43.042 -48.649 1.00 29.75 83 GLU A O 1
ATOM 590 N N . HIS A 1 84 ? -10.756 -41.896 -46.785 1.00 31.58 84 HIS A N 1
ATOM 591 C CA . HIS A 1 84 ? -11.779 -42.645 -46.027 1.00 31.58 84 HIS A CA 1
ATOM 592 C C . HIS A 1 84 ? -11.959 -42.170 -44.572 1.00 31.58 84 HIS A C 1
ATOM 594 O O . HIS A 1 84 ? -11.016 -41.976 -43.808 1.00 31.58 84 HIS A O 1
ATOM 600 N N . ARG A 1 85 ? -13.224 -42.041 -44.161 1.00 33.78 85 ARG A N 1
ATOM 601 C CA . ARG A 1 85 ? -13.662 -41.685 -42.803 1.00 33.78 85 ARG A CA 1
ATOM 602 C C . ARG A 1 85 ? -13.888 -42.961 -41.988 1.00 33.78 85 ARG A C 1
ATOM 604 O O . ARG A 1 85 ? -14.886 -43.639 -42.211 1.00 33.78 85 ARG A O 1
ATOM 611 N N . ALA A 1 86 ? -13.034 -43.256 -41.008 1.00 32.22 86 ALA A N 1
ATOM 612 C CA . ALA A 1 86 ? -13.232 -44.378 -40.083 1.00 32.22 86 ALA A CA 1
ATOM 613 C C . ALA A 1 86 ? -13.133 -43.922 -38.618 1.00 32.22 86 ALA A C 1
ATOM 615 O O . ALA A 1 86 ? -12.065 -43.573 -38.120 1.00 32.22 86 ALA A O 1
ATOM 616 N N . LYS A 1 87 ? -14.271 -43.931 -37.913 1.00 30.05 87 LYS A N 1
ATOM 617 C CA . LYS A 1 87 ? -14.325 -43.716 -36.460 1.00 30.05 87 LYS A CA 1
ATOM 618 C C . LYS A 1 87 ? -13.720 -44.942 -35.766 1.00 30.05 87 LYS A C 1
ATOM 620 O O . LYS A 1 87 ? -14.204 -46.045 -36.001 1.00 30.05 87 LYS A O 1
ATOM 625 N N . ARG A 1 88 ? -12.751 -44.770 -34.862 1.00 30.05 88 ARG A N 1
ATOM 626 C CA . ARG A 1 88 ? -12.420 -45.804 -33.866 1.00 30.05 88 ARG A CA 1
ATOM 627 C C . ARG A 1 88 ? -13.078 -45.460 -32.536 1.00 30.05 88 ARG A C 1
ATOM 629 O O . ARG A 1 88 ? -12.702 -44.497 -31.877 1.00 30.05 88 ARG A O 1
ATOM 636 N N . SER A 1 89 ? -14.078 -46.255 -32.173 1.00 29.64 89 SER A N 1
ATOM 637 C CA . SER A 1 89 ? -14.629 -46.312 -30.822 1.00 29.64 89 SER A CA 1
ATOM 638 C C . SER A 1 89 ? -13.568 -46.830 -29.853 1.00 29.64 89 SER A C 1
ATOM 640 O O . SER A 1 89 ? -12.957 -47.866 -30.122 1.00 29.64 89 SER A O 1
ATOM 642 N N . TYR A 1 90 ? -13.404 -46.175 -28.705 1.00 35.81 90 TYR A N 1
ATOM 643 C CA . TYR A 1 90 ? -12.812 -46.852 -27.554 1.00 35.81 90 TYR A CA 1
ATOM 644 C C . TYR A 1 90 ? -13.832 -47.854 -27.014 1.00 35.81 90 TYR A C 1
ATOM 646 O O . TYR A 1 90 ? -15.005 -47.523 -26.845 1.00 35.81 90 TYR A O 1
ATOM 654 N N . GLY A 1 91 ? -13.398 -49.105 -26.870 1.00 29.45 91 GLY A N 1
ATOM 655 C CA . GLY A 1 91 ? -14.285 -50.231 -26.599 1.00 29.45 91 GLY A CA 1
ATOM 656 C C . GLY A 1 91 ? -14.849 -50.225 -25.182 1.00 29.45 91 GLY A C 1
ATOM 657 O O . GLY A 1 91 ? -14.192 -49.799 -24.234 1.00 29.45 91 GLY A O 1
ATOM 658 N N . SER A 1 92 ? -16.055 -50.770 -25.044 1.00 31.30 92 SER A N 1
ATOM 659 C CA . SER A 1 92 ? -16.605 -51.192 -23.760 1.00 31.30 92 SER A CA 1
ATOM 660 C C . SER A 1 92 ? -15.732 -52.290 -23.150 1.00 31.30 92 SER A C 1
ATOM 662 O O . SER A 1 92 ? -15.541 -53.335 -23.777 1.00 31.30 92 SER A O 1
ATOM 664 N N . ILE A 1 93 ? -15.266 -52.099 -21.918 1.00 35.50 93 ILE A N 1
ATOM 665 C CA . ILE A 1 93 ? -14.777 -53.210 -21.096 1.00 35.50 93 ILE A CA 1
ATOM 666 C C . ILE A 1 93 ? -15.985 -53.818 -20.378 1.00 35.50 93 ILE A C 1
ATOM 668 O O . ILE A 1 93 ? -16.855 -53.099 -19.887 1.00 35.50 93 ILE A O 1
ATOM 672 N N . ALA A 1 94 ? -16.072 -55.146 -20.413 1.00 33.00 94 ALA A N 1
ATOM 673 C CA . ALA A 1 94 ? -17.263 -55.889 -20.032 1.00 33.00 94 ALA A CA 1
ATOM 674 C C . ALA A 1 94 ? -17.561 -55.847 -18.525 1.00 33.00 94 ALA A C 1
ATOM 676 O O . ALA A 1 94 ? -16.670 -55.770 -17.679 1.00 33.00 94 ALA A O 1
ATOM 677 N N . SER A 1 95 ? -18.846 -55.989 -18.210 1.00 34.66 95 SER A N 1
ATOM 678 C CA . SER A 1 95 ? -19.373 -56.230 -16.872 1.00 34.66 95 SER A CA 1
ATOM 679 C C . SER A 1 95 ? -18.863 -57.557 -16.291 1.00 34.66 95 SER A C 1
ATOM 681 O O . SER A 1 95 ? -19.329 -58.627 -16.685 1.00 34.66 95 SER A O 1
ATOM 683 N N . GLY A 1 96 ? -17.953 -57.486 -15.319 1.00 30.22 96 GLY A N 1
ATOM 684 C CA . GLY A 1 96 ? -17.615 -58.597 -14.429 1.00 30.22 96 GLY A CA 1
ATOM 685 C C . GLY A 1 96 ? -18.368 -58.458 -13.108 1.00 30.22 96 GLY A C 1
ATOM 686 O O . GLY A 1 96 ? -18.095 -57.538 -12.340 1.00 30.22 96 GLY A O 1
ATOM 687 N N . ALA A 1 97 ? -19.323 -59.348 -12.838 1.00 37.19 97 ALA A N 1
ATOM 688 C CA . ALA A 1 97 ? -20.070 -59.337 -11.584 1.00 37.19 97 ALA A CA 1
ATOM 689 C C . ALA A 1 97 ? -19.225 -59.933 -10.446 1.00 37.19 97 ALA A C 1
ATOM 691 O O . ALA A 1 97 ? -18.996 -61.140 -10.405 1.00 37.19 97 ALA A O 1
ATOM 692 N N . ALA A 1 98 ? -18.807 -59.093 -9.499 1.00 34.91 98 ALA A N 1
ATOM 693 C CA . ALA A 1 98 ? -18.203 -59.517 -8.241 1.00 34.91 98 ALA A CA 1
ATOM 694 C C . ALA A 1 98 ? -19.060 -59.006 -7.077 1.00 34.91 98 ALA A C 1
ATOM 696 O O . ALA A 1 98 ? -19.217 -57.799 -6.898 1.00 34.91 98 ALA A O 1
ATOM 697 N N . LYS A 1 99 ? -19.623 -59.927 -6.284 1.00 39.62 99 LYS A N 1
ATOM 698 C CA . LYS A 1 99 ? -20.205 -59.586 -4.981 1.00 39.62 99 LYS A CA 1
ATOM 699 C C . LYS A 1 99 ? -19.074 -59.147 -4.053 1.00 39.62 99 LYS A C 1
ATOM 701 O O . LYS A 1 99 ? -18.173 -59.935 -3.782 1.00 39.62 99 LYS A O 1
ATOM 706 N N . GLY A 1 100 ? -19.156 -57.923 -3.554 1.00 37.03 100 GLY A N 1
ATOM 707 C CA . GLY A 1 100 ? -18.335 -57.434 -2.457 1.00 37.03 100 GLY A CA 1
ATOM 708 C C . GLY A 1 100 ? -19.192 -56.537 -1.582 1.00 37.03 100 GLY A C 1
ATOM 709 O O . GLY A 1 100 ? -19.747 -55.558 -2.079 1.00 37.03 100 GLY A O 1
ATOM 710 N N . ASP A 1 101 ? -19.313 -56.885 -0.303 1.00 45.19 101 ASP A N 1
ATOM 711 C CA . ASP A 1 101 ? -20.050 -56.103 0.689 1.00 45.19 101 ASP A CA 1
ATOM 712 C C . ASP A 1 101 ? -19.267 -54.823 1.016 1.00 45.19 101 ASP A C 1
ATOM 714 O O . ASP A 1 101 ? -18.505 -54.742 1.977 1.00 45.19 101 ASP A O 1
ATOM 718 N N . GLY A 1 102 ? -19.406 -53.828 0.142 1.00 37.97 102 GLY A N 1
ATOM 719 C CA . GLY A 1 102 ? -18.782 -52.517 0.258 1.00 37.97 102 GLY A CA 1
ATOM 720 C C . GLY A 1 102 ? -19.840 -51.460 0.522 1.00 37.97 102 GLY A C 1
ATOM 721 O O . GLY A 1 102 ? -20.688 -51.207 -0.331 1.00 37.97 102 GLY A O 1
ATOM 722 N N . ILE A 1 103 ? -19.775 -50.819 1.691 1.00 47.84 103 ILE A N 1
ATOM 723 C CA . ILE A 1 103 ? -20.635 -49.683 2.031 1.00 47.84 103 ILE A CA 1
ATOM 724 C C . ILE A 1 103 ? -20.403 -48.586 0.987 1.00 47.84 103 ILE A C 1
ATOM 726 O O . ILE A 1 103 ? -19.359 -47.935 0.978 1.00 47.84 103 ILE A O 1
ATOM 730 N N . CYS A 1 104 ? -21.386 -48.370 0.114 1.00 33.59 104 CYS A N 1
ATOM 731 C CA . CYS A 1 104 ? -21.398 -47.249 -0.816 1.00 33.59 104 CYS A CA 1
ATOM 732 C C . CYS A 1 104 ? -21.718 -45.961 -0.046 1.00 33.59 104 CYS A C 1
ATOM 734 O O . CYS A 1 104 ? -22.829 -45.438 -0.131 1.00 33.59 104 CYS A O 1
ATOM 736 N N . THR A 1 105 ? -20.759 -45.447 0.730 1.00 44.09 105 THR A N 1
ATOM 737 C CA . THR A 1 105 ? -20.845 -44.081 1.247 1.00 44.09 105 THR A CA 1
ATOM 738 C C . THR A 1 105 ? -20.931 -43.137 0.056 1.00 44.09 105 THR A C 1
ATOM 740 O O . THR A 1 105 ? -20.029 -43.077 -0.781 1.00 44.09 105 THR A O 1
ATOM 743 N N . ALA A 1 106 ? -22.055 -42.427 -0.047 1.00 46.34 106 ALA A N 1
ATOM 744 C CA . ALA A 1 106 ? -22.255 -41.436 -1.088 1.00 46.34 106 ALA A CA 1
ATOM 745 C C . ALA A 1 106 ? -21.103 -40.424 -1.046 1.00 46.34 106 ALA A C 1
ATOM 747 O O . ALA A 1 106 ? -20.799 -39.857 0.005 1.00 46.34 106 ALA A O 1
ATOM 748 N N . PHE A 1 107 ? -20.458 -40.201 -2.192 1.00 44.34 107 PHE A N 1
ATOM 749 C CA . PHE A 1 107 ? -19.427 -39.181 -2.327 1.00 44.34 107 PHE A CA 1
ATOM 750 C C . PHE A 1 107 ? -20.109 -37.805 -2.345 1.00 44.34 107 PHE A C 1
ATOM 752 O O . PHE A 1 107 ? -20.382 -37.254 -3.411 1.00 44.34 107 PHE A O 1
ATOM 759 N N . SER A 1 108 ? -20.454 -37.281 -1.164 1.00 44.34 108 SER A N 1
ATOM 760 C CA . SER A 1 108 ? -21.048 -35.949 -1.035 1.00 44.34 108 SER A CA 1
ATOM 761 C C . SER A 1 108 ? -20.078 -34.901 -1.597 1.00 44.34 108 SER A C 1
ATOM 763 O O . SER A 1 108 ? -18.963 -34.771 -1.084 1.00 44.34 108 SER A O 1
ATOM 765 N N . PRO A 1 109 ? -20.474 -34.119 -2.620 1.00 47.25 109 PRO A N 1
ATOM 766 C CA . PRO A 1 109 ? -19.582 -33.163 -3.283 1.00 47.25 109 PRO A CA 1
ATOM 767 C C . PRO A 1 109 ? -19.215 -31.950 -2.405 1.00 47.25 109 PRO A C 1
ATOM 769 O O . PRO A 1 109 ? -18.382 -31.134 -2.791 1.00 47.25 109 PRO A O 1
ATOM 772 N N . GLU A 1 110 ? -19.811 -31.835 -1.219 1.00 44.19 110 GLU A N 1
ATOM 773 C CA . GLU A 1 110 ? -19.651 -30.723 -0.277 1.00 44.19 110 GLU A CA 1
ATOM 774 C C . GLU A 1 110 ? -18.298 -30.735 0.466 1.00 44.19 110 GLU A C 1
ATOM 776 O O . GLU A 1 110 ? -17.889 -29.719 1.021 1.00 44.19 110 GLU A O 1
ATOM 781 N N . ALA A 1 111 ? -17.563 -31.855 0.458 1.00 45.12 111 ALA A N 1
ATOM 782 C CA . ALA A 1 111 ? -16.419 -32.078 1.351 1.00 45.12 111 ALA A CA 1
ATOM 783 C C . ALA A 1 111 ? -15.027 -31.647 0.822 1.00 45.12 111 ALA A C 1
ATOM 785 O O . ALA A 1 111 ? -14.027 -31.933 1.480 1.00 45.12 111 ALA A O 1
ATOM 786 N N . VAL A 1 112 ? -14.913 -31.002 -0.352 1.00 46.59 112 VAL A N 1
ATOM 787 C CA . VAL A 1 112 ? -13.594 -30.741 -0.999 1.00 46.59 112 VAL A CA 1
ATOM 788 C C . VAL A 1 112 ? -13.318 -29.261 -1.327 1.00 46.59 112 VAL A C 1
ATOM 790 O O . VAL A 1 112 ? -12.185 -28.903 -1.652 1.00 46.59 112 VAL A O 1
ATOM 793 N N . TYR A 1 113 ? -14.288 -28.357 -1.165 1.00 49.75 113 TYR A N 1
ATOM 794 C CA . TYR A 1 113 ? -14.039 -26.913 -1.268 1.00 49.75 113 TYR A CA 1
ATOM 795 C C . TYR A 1 113 ? -13.734 -26.302 0.101 1.00 49.75 113 TYR A C 1
ATOM 797 O O . TYR A 1 113 ? -14.593 -25.698 0.738 1.00 49.75 113 TYR A O 1
ATOM 805 N N . SER A 1 114 ? -12.470 -26.402 0.524 1.00 54.75 114 SER A N 1
ATOM 806 C CA . SER A 1 114 ? -11.952 -25.476 1.538 1.00 54.75 114 SER A CA 1
ATOM 807 C C . SER A 1 114 ? -12.100 -24.047 0.990 1.00 54.75 114 SER A C 1
ATOM 809 O O . SER A 1 114 ? -11.600 -23.785 -0.114 1.00 54.75 114 SER A O 1
ATOM 811 N N . PRO A 1 115 ? -12.820 -23.137 1.674 1.00 78.62 115 PRO A N 1
ATOM 812 C CA . PRO A 1 115 ? -13.046 -21.794 1.164 1.00 78.62 115 PRO A CA 1
ATOM 813 C C . PRO A 1 115 ? -11.706 -21.077 0.978 1.00 78.62 115 PRO A C 1
ATOM 815 O O . PRO A 1 115 ? -10.812 -21.161 1.821 1.00 78.62 115 PRO A O 1
ATOM 818 N N . LEU A 1 116 ? -11.554 -20.369 -0.145 1.00 84.75 116 LEU A N 1
ATOM 819 C CA . LEU A 1 116 ? -10.372 -19.537 -0.373 1.00 84.75 116 LEU A CA 1
ATOM 820 C C . LEU A 1 116 ? -10.270 -18.498 0.756 1.00 84.75 116 LEU A C 1
ATOM 822 O O . LEU A 1 116 ? -11.296 -17.914 1.115 1.00 84.75 116 LEU A O 1
ATOM 826 N N . PRO A 1 117 ? -9.069 -18.240 1.309 1.00 90.81 117 PRO A N 1
ATOM 827 C CA . PRO A 1 117 ? -8.936 -17.303 2.411 1.00 90.81 117 PRO A CA 1
ATOM 828 C C . PRO A 1 117 ? -9.355 -15.905 1.965 1.00 90.81 117 PRO A C 1
ATOM 830 O O . PRO A 1 117 ? -9.017 -15.454 0.866 1.00 90.81 117 PRO A O 1
ATOM 833 N N . ALA A 1 118 ? -10.079 -15.219 2.844 1.00 94.44 118 ALA A N 1
ATOM 834 C CA . ALA A 1 118 ? -10.427 -13.825 2.655 1.00 94.44 118 ALA A CA 1
ATOM 835 C C . ALA A 1 118 ? -9.156 -12.958 2.688 1.00 94.44 118 ALA A C 1
ATOM 837 O O . ALA A 1 118 ? -8.237 -13.208 3.467 1.00 94.44 118 ALA A O 1
ATOM 838 N N . TYR A 1 119 ? -9.103 -11.941 1.829 1.00 96.88 119 TYR A N 1
ATOM 839 C CA . TYR A 1 119 ? -7.957 -11.042 1.725 1.00 96.88 119 TYR A CA 1
ATOM 840 C C . TYR A 1 119 ? -8.394 -9.637 1.326 1.00 96.88 119 TYR A C 1
ATOM 842 O O . TYR A 1 119 ? -9.257 -9.479 0.458 1.00 96.88 119 TYR A O 1
ATOM 850 N N . ALA A 1 120 ? -7.760 -8.632 1.917 1.00 97.31 120 ALA A N 1
ATOM 851 C CA . ALA A 1 120 ? -7.762 -7.257 1.451 1.00 97.31 120 ALA A CA 1
ATOM 852 C C . ALA A 1 120 ? -6.321 -6.837 1.135 1.00 97.31 120 ALA A C 1
ATOM 854 O O . ALA A 1 120 ? -5.403 -7.106 1.905 1.00 97.31 120 ALA A O 1
ATOM 855 N N . GLU A 1 121 ? -6.102 -6.166 0.007 1.00 97.75 121 GLU A N 1
ATOM 856 C CA . GLU A 1 121 ? -4.783 -5.597 -0.282 1.00 97.75 121 GLU A CA 1
ATOM 857 C C . GLU A 1 121 ? -4.677 -4.227 0.378 1.00 97.75 121 GLU A C 1
ATOM 859 O O . GLU A 1 121 ? -5.491 -3.353 0.091 1.00 97.75 121 GLU A O 1
ATOM 864 N N . LEU A 1 122 ? -3.685 -4.042 1.249 1.00 97.62 122 LEU A N 1
ATOM 865 C CA . LEU A 1 122 ? -3.516 -2.815 2.036 1.00 97.62 122 LEU A CA 1
ATOM 866 C C . LEU A 1 122 ? -2.371 -1.918 1.547 1.00 97.62 122 LEU A C 1
ATOM 868 O O . LEU A 1 122 ? -2.244 -0.799 2.035 1.00 97.62 122 LEU A O 1
ATOM 872 N N . HIS A 1 123 ? -1.550 -2.382 0.598 1.00 97.31 123 HIS A N 1
ATOM 873 C CA . HIS A 1 123 ? -0.448 -1.602 0.031 1.00 97.31 123 HIS A CA 1
ATOM 874 C C . HIS A 1 123 ? -0.450 -1.713 -1.503 1.00 97.31 123 HIS A C 1
ATOM 876 O O . HIS A 1 123 ? 0.067 -2.675 -2.080 1.00 97.31 123 HIS A O 1
ATOM 882 N N . CYS A 1 124 ? -1.046 -0.725 -2.180 1.00 96.94 124 CYS A N 1
ATOM 883 C CA . CYS A 1 124 ? -1.188 -0.720 -3.635 1.00 96.94 124 CYS A CA 1
ATOM 884 C C . CYS A 1 124 ? -1.035 0.684 -4.239 1.00 96.94 124 CYS A C 1
ATOM 886 O O . CYS A 1 124 ? -1.753 1.623 -3.893 1.00 96.94 124 CYS A O 1
ATOM 888 N N . LEU A 1 125 ? -0.132 0.795 -5.214 1.00 96.88 125 LEU A N 1
ATOM 889 C CA . LEU A 1 125 ? 0.237 2.034 -5.893 1.00 96.88 125 LEU A CA 1
ATOM 890 C C . LEU A 1 125 ? -0.327 2.076 -7.311 1.00 96.88 125 LEU A C 1
ATOM 892 O O . LEU A 1 125 ? -0.189 1.127 -8.092 1.00 96.88 125 LEU A O 1
ATOM 896 N N . SER A 1 126 ? -0.892 3.221 -7.678 1.00 97.06 126 SER A N 1
ATOM 897 C CA . SER A 1 126 ? -1.314 3.513 -9.041 1.00 97.06 126 SER A CA 1
ATOM 898 C C . SER A 1 126 ? -0.295 4.377 -9.780 1.00 97.06 126 SER A C 1
ATOM 900 O O . SER A 1 126 ? 0.719 4.817 -9.241 1.00 97.06 126 SER A O 1
ATOM 902 N N . ASN A 1 127 ? -0.570 4.655 -11.049 1.00 95.81 127 ASN A N 1
ATOM 903 C CA . ASN A 1 127 ? 0.216 5.558 -11.880 1.00 95.81 127 ASN A CA 1
ATOM 904 C C . ASN A 1 127 ? 0.199 7.029 -11.416 1.00 95.81 127 ASN A C 1
ATOM 906 O O . ASN A 1 127 ? 0.985 7.826 -11.932 1.00 95.81 127 ASN A O 1
ATOM 910 N N . PHE A 1 128 ? -0.640 7.393 -10.438 1.00 94.38 128 PHE A N 1
ATOM 911 C CA . PHE A 1 128 ? -0.525 8.670 -9.728 1.00 94.38 128 PHE A CA 1
ATOM 912 C C . PHE A 1 128 ? 0.715 8.715 -8.823 1.00 94.38 128 PHE A C 1
ATOM 914 O O . PHE A 1 128 ? 1.246 9.800 -8.572 1.00 94.38 128 PHE A O 1
ATOM 921 N N . THR A 1 129 ? 1.255 7.555 -8.441 1.00 92.88 129 THR A N 1
ATOM 922 C CA . THR A 1 129 ? 2.636 7.419 -7.976 1.00 92.88 129 THR A CA 1
ATOM 923 C C . THR A 1 129 ? 3.599 7.450 -9.169 1.00 92.88 129 THR A C 1
ATOM 925 O O . THR A 1 129 ? 3.921 6.430 -9.793 1.00 92.88 129 THR A O 1
ATOM 928 N N . PHE A 1 130 ? 4.045 8.662 -9.506 1.00 91.25 130 PHE A N 1
ATOM 929 C CA . PHE A 1 130 ? 4.721 8.974 -10.765 1.00 91.25 130 PHE A CA 1
ATOM 930 C C . PHE A 1 130 ? 5.967 8.107 -11.035 1.00 91.25 130 PHE A C 1
ATOM 932 O O . PHE A 1 130 ? 6.923 8.089 -10.261 1.00 91.25 130 PHE A O 1
ATOM 939 N N . LEU A 1 131 ? 5.961 7.409 -12.177 1.00 91.81 131 LEU A N 1
ATOM 940 C CA . LEU A 1 131 ? 7.031 6.515 -12.652 1.00 91.81 131 LEU A CA 1
ATOM 941 C C . LEU A 1 131 ? 7.408 5.355 -11.696 1.00 91.81 131 LEU A C 1
ATOM 943 O O . LEU A 1 131 ? 8.494 4.784 -11.823 1.00 91.81 131 LEU A O 1
ATOM 947 N N . ARG A 1 132 ? 6.520 4.980 -10.765 1.00 92.50 132 ARG A N 1
ATOM 948 C CA . ARG A 1 132 ? 6.647 3.781 -9.911 1.00 92.50 132 ARG A CA 1
ATOM 949 C C . ARG A 1 132 ? 5.461 2.844 -10.121 1.00 92.50 132 ARG A C 1
ATOM 951 O O . ARG A 1 132 ? 5.665 1.698 -10.517 1.00 92.50 132 ARG A O 1
ATOM 958 N N . GLY A 1 133 ? 4.238 3.343 -9.938 1.00 93.25 133 GLY A N 1
ATOM 959 C CA . GLY A 1 133 ? 3.029 2.588 -10.252 1.00 93.25 133 GLY A CA 1
ATOM 960 C C . GLY A 1 133 ? 2.796 2.523 -11.761 1.00 93.25 133 GLY A C 1
ATOM 961 O O . GLY A 1 133 ? 2.857 3.527 -12.469 1.00 93.25 133 GLY A O 1
ATOM 962 N N . ALA A 1 134 ? 2.533 1.322 -12.268 1.00 95.62 134 ALA A N 1
ATOM 963 C CA . ALA A 1 134 ? 2.344 1.061 -13.691 1.00 95.62 134 ALA A CA 1
ATOM 964 C C . ALA A 1 134 ? 0.865 0.942 -14.096 1.00 95.62 134 ALA A C 1
ATOM 966 O O . ALA A 1 134 ? 0.585 0.672 -15.261 1.00 95.62 134 ALA A O 1
ATOM 967 N N . SER A 1 135 ? -0.089 1.061 -13.161 1.00 96.81 135 SER A N 1
ATOM 968 C CA . SER A 1 135 ? -1.518 0.832 -13.440 1.00 96.81 135 SER A CA 1
ATOM 969 C C . SER A 1 135 ? -2.435 1.959 -13.018 1.00 96.81 135 SER A C 1
ATOM 971 O O . SER A 1 135 ? -2.206 2.611 -12.007 1.00 96.81 135 SER A O 1
ATOM 973 N N . HIS A 1 136 ? -3.488 2.156 -13.801 1.00 97.12 136 HIS A N 1
ATOM 974 C CA . HIS A 1 136 ? -4.566 3.070 -13.484 1.00 97.12 136 HIS A CA 1
ATOM 975 C C . HIS A 1 136 ? -5.373 2.525 -12.290 1.00 97.12 136 HIS A C 1
ATOM 977 O O . HIS A 1 136 ? -5.551 1.302 -12.196 1.00 97.12 136 HIS A O 1
ATOM 983 N N . PRO A 1 137 ? -5.872 3.387 -11.385 1.00 97.25 137 PRO A N 1
ATOM 984 C CA . PRO A 1 137 ? -6.692 2.949 -10.255 1.00 97.25 137 PRO A CA 1
ATOM 985 C C . PRO A 1 137 ? -7.898 2.094 -10.678 1.00 97.25 137 PRO A C 1
ATOM 987 O O . PRO A 1 137 ? -8.196 1.081 -10.051 1.00 97.25 137 PRO A O 1
ATOM 990 N N . GLU A 1 138 ? -8.527 2.437 -11.802 1.00 97.62 138 GLU A N 1
ATOM 991 C CA . GLU A 1 138 ? -9.673 1.732 -12.379 1.00 97.62 138 GLU A CA 1
ATOM 992 C C . GLU A 1 138 ? -9.347 0.271 -12.750 1.00 97.62 138 GLU A C 1
ATOM 994 O O . GLU A 1 138 ? -10.188 -0.617 -12.606 1.00 97.62 138 GLU A O 1
ATOM 999 N N . GLU A 1 139 ? -8.123 -0.005 -13.216 1.00 97.69 139 GLU A N 1
ATOM 1000 C CA . GLU A 1 139 ? -7.671 -1.360 -13.565 1.00 97.69 139 GLU A CA 1
ATOM 1001 C C . GLU A 1 139 ? -7.341 -2.185 -12.317 1.00 97.69 139 GLU A C 1
ATOM 1003 O O . GLU A 1 139 ? -7.594 -3.389 -12.290 1.00 97.69 139 GLU A O 1
ATOM 1008 N N . LEU A 1 140 ? -6.782 -1.542 -11.284 1.00 97.81 140 LEU A N 1
ATOM 1009 C CA . LEU A 1 140 ? -6.466 -2.173 -10.001 1.00 97.81 140 LEU A CA 1
ATOM 1010 C C . LEU A 1 140 ? -7.751 -2.618 -9.294 1.00 97.81 140 LEU A C 1
ATOM 1012 O O . LEU A 1 140 ? -7.869 -3.782 -8.918 1.00 97.81 140 LEU A O 1
ATOM 1016 N N . VAL A 1 141 ? -8.745 -1.732 -9.213 1.00 98.06 141 VAL A N 1
ATOM 1017 C CA . VAL A 1 141 ? -10.062 -2.013 -8.623 1.00 98.06 141 VAL A CA 1
ATOM 1018 C C . VAL A 1 141 ? -10.781 -3.148 -9.357 1.00 98.06 141 VAL A C 1
ATOM 1020 O O . VAL A 1 141 ? -11.134 -4.155 -8.741 1.00 98.06 141 VAL A O 1
ATOM 1023 N N . LYS A 1 142 ? -10.928 -3.050 -10.688 1.00 97.88 142 LYS A N 1
ATOM 1024 C CA . LYS A 1 142 ? -11.578 -4.097 -11.501 1.00 97.88 142 LYS A CA 1
ATOM 1025 C C . LYS A 1 142 ? -10.876 -5.446 -11.362 1.00 97.88 142 LYS A C 1
ATOM 1027 O O . LYS A 1 142 ? -11.527 -6.489 -11.327 1.00 97.88 142 LYS A O 1
ATOM 1032 N N . ARG A 1 143 ? -9.544 -5.442 -11.252 1.00 97.94 143 ARG A N 1
ATOM 1033 C CA . ARG A 1 143 ? -8.760 -6.661 -11.056 1.00 97.94 143 ARG A CA 1
ATOM 1034 C C . ARG A 1 143 ? -8.916 -7.244 -9.651 1.00 97.94 143 ARG A C 1
ATOM 1036 O O . ARG A 1 143 ? -9.033 -8.459 -9.552 1.00 97.94 143 ARG A O 1
ATOM 1043 N N . ALA A 1 144 ? -8.937 -6.427 -8.600 1.00 97.56 144 ALA A N 1
ATOM 1044 C CA . ALA A 1 144 ? -9.157 -6.886 -7.227 1.00 97.56 144 ALA A CA 1
ATOM 1045 C C . ALA A 1 144 ? -10.555 -7.513 -7.059 1.00 97.56 144 ALA A C 1
ATOM 1047 O O . ALA A 1 144 ? -10.669 -8.616 -6.523 1.00 97.56 144 ALA A O 1
ATOM 1048 N N . ALA A 1 145 ? -11.593 -6.888 -7.627 1.00 97.31 145 ALA A N 1
ATOM 1049 C CA . ALA A 1 145 ? -12.943 -7.452 -7.672 1.00 97.31 145 ALA A CA 1
ATOM 1050 C C . ALA A 1 145 ? -12.976 -8.802 -8.419 1.00 97.31 145 ALA A C 1
ATOM 1052 O O . ALA A 1 145 ? -13.457 -9.798 -7.885 1.00 97.31 145 ALA A O 1
ATOM 1053 N N . ALA A 1 146 ? -12.360 -8.883 -9.606 1.00 97.12 146 ALA A N 1
ATOM 1054 C CA . ALA A 1 146 ? -12.253 -10.128 -10.378 1.00 97.12 146 ALA A CA 1
ATOM 1055 C C . ALA A 1 146 ? -11.396 -11.230 -9.711 1.00 97.12 146 ALA A C 1
ATOM 1057 O O . ALA A 1 146 ? -11.403 -12.374 -10.165 1.00 97.12 146 ALA A O 1
ATOM 1058 N N . LEU A 1 147 ? -10.634 -10.898 -8.664 1.00 96.31 147 LEU A N 1
ATOM 1059 C CA . LEU A 1 147 ? -9.864 -11.839 -7.844 1.00 96.31 147 LEU A CA 1
ATOM 1060 C C . LEU A 1 147 ? -10.605 -12.278 -6.570 1.00 96.31 147 LEU A C 1
ATOM 1062 O O . LEU A 1 147 ? -10.092 -13.141 -5.859 1.00 96.31 147 LEU A O 1
ATOM 1066 N N . GLY A 1 148 ? -11.781 -11.709 -6.281 1.00 96.00 148 GLY A N 1
ATOM 1067 C CA . GLY A 1 148 ? -12.556 -11.998 -5.072 1.00 96.00 148 GLY A CA 1
ATOM 1068 C C . GLY A 1 148 ? -12.002 -11.351 -3.799 1.00 96.00 148 GLY A C 1
ATOM 1069 O O . GLY A 1 148 ? -12.216 -11.877 -2.708 1.00 96.00 148 GLY A O 1
ATOM 1070 N N . TYR A 1 149 ? -11.259 -10.245 -3.913 1.00 97.44 149 TYR A N 1
ATOM 1071 C CA . TYR A 1 149 ? -10.760 -9.515 -2.742 1.00 97.44 149 TYR A CA 1
ATOM 1072 C C . TYR A 1 149 ? -11.921 -8.905 -1.936 1.00 97.44 149 TYR A C 1
ATOM 1074 O O . TYR A 1 149 ? -12.930 -8.485 -2.499 1.00 97.44 149 TYR A O 1
ATOM 1082 N N . ARG A 1 150 ? -11.762 -8.822 -0.610 1.00 97.00 150 ARG A N 1
ATOM 1083 C CA . ARG A 1 150 ? -12.733 -8.196 0.307 1.00 97.00 150 ARG A CA 1
ATOM 1084 C C . ARG A 1 150 ? -12.673 -6.674 0.280 1.00 97.00 150 ARG A C 1
ATOM 1086 O O . ARG A 1 150 ? -13.703 -6.039 0.462 1.00 97.00 150 ARG A O 1
ATOM 1093 N N . ALA A 1 151 ? -11.485 -6.115 0.067 1.00 97.31 151 ALA A N 1
ATOM 1094 C CA . ALA A 1 151 ? -11.255 -4.688 -0.106 1.00 97.31 151 ALA A CA 1
ATOM 1095 C C . ALA A 1 151 ? -9.940 -4.441 -0.865 1.00 97.31 151 ALA A C 1
ATOM 1097 O O . ALA A 1 151 ? -9.090 -5.334 -0.979 1.00 97.31 151 ALA A O 1
ATOM 1098 N N . LEU A 1 152 ? -9.763 -3.217 -1.355 1.00 97.94 152 LEU A N 1
ATOM 1099 C CA . LEU A 1 152 ? -8.506 -2.722 -1.917 1.00 97.94 152 LEU A CA 1
ATOM 1100 C C . LEU A 1 152 ? -8.192 -1.352 -1.313 1.00 97.94 152 LEU A C 1
ATOM 1102 O O . LEU A 1 152 ? -9.003 -0.439 -1.425 1.00 97.94 152 LEU A O 1
ATOM 1106 N N . ALA A 1 153 ? -7.012 -1.186 -0.724 1.00 97.81 153 ALA A N 1
ATOM 1107 C CA . ALA A 1 153 ? -6.485 0.118 -0.361 1.00 97.81 153 ALA A CA 1
ATOM 1108 C C . ALA A 1 153 ? -5.751 0.746 -1.546 1.00 97.81 153 ALA A C 1
ATOM 1110 O O . ALA A 1 153 ? -4.881 0.109 -2.137 1.00 97.81 153 ALA A O 1
ATOM 1111 N N . LEU A 1 154 ? -6.061 2.000 -1.874 1.00 97.56 154 LEU A N 1
ATOM 1112 C CA . LEU A 1 154 ? -5.243 2.804 -2.780 1.00 97.56 154 LEU A CA 1
ATOM 1113 C C . LEU A 1 154 ? -4.325 3.701 -1.952 1.00 97.56 154 LEU A C 1
ATOM 1115 O O . LEU A 1 154 ? -4.818 4.522 -1.182 1.00 97.56 154 LEU A O 1
ATOM 1119 N N . THR A 1 155 ? -3.011 3.545 -2.108 1.00 97.31 155 THR A N 1
ATOM 1120 C CA . THR A 1 155 ? -2.020 4.115 -1.184 1.00 97.31 155 THR A CA 1
ATOM 1121 C C . THR A 1 155 ? -0.893 4.851 -1.905 1.00 97.31 155 THR A C 1
ATOM 1123 O O . THR A 1 155 ? 0.278 4.629 -1.616 1.00 97.31 155 THR A O 1
ATOM 1126 N N . ASP A 1 156 ? -1.225 5.721 -2.861 1.00 96.75 156 ASP A N 1
ATOM 1127 C CA . ASP A 1 156 ? -0.234 6.422 -3.689 1.00 96.75 156 ASP A CA 1
ATOM 1128 C C . ASP A 1 156 ? 0.786 7.252 -2.878 1.00 96.75 156 ASP A C 1
ATOM 1130 O O . ASP A 1 156 ? 0.467 7.802 -1.824 1.00 96.75 156 ASP A O 1
ATOM 1134 N N . GLU A 1 157 ? 2.016 7.381 -3.389 1.00 95.12 157 GLU A N 1
ATOM 1135 C CA . GLU A 1 157 ? 3.132 8.014 -2.668 1.00 95.12 157 GLU A CA 1
ATOM 1136 C C . GLU A 1 157 ? 2.905 9.524 -2.463 1.00 95.12 157 GLU A C 1
ATOM 1138 O O . GLU A 1 157 ? 2.951 10.337 -3.401 1.00 95.12 157 GLU A O 1
ATOM 1143 N N . CYS A 1 158 ? 2.658 9.906 -1.208 1.00 94.62 158 CYS A N 1
ATOM 1144 C CA . CYS A 1 158 ? 2.344 11.258 -0.756 1.00 94.62 158 CYS A CA 1
ATOM 1145 C C . CYS A 1 158 ? 1.263 11.920 -1.641 1.00 94.62 158 CYS A C 1
ATOM 1147 O O . CYS A 1 158 ? 1.427 13.044 -2.125 1.00 94.62 158 CYS A O 1
ATOM 1149 N N . SER A 1 159 ? 0.197 11.194 -1.985 1.00 94.44 159 SER A N 1
ATOM 1150 C CA . SER A 1 159 ? -0.794 11.612 -2.981 1.00 94.44 159 SER A CA 1
ATOM 1151 C C . SER A 1 159 ? -2.144 10.938 -2.758 1.00 94.44 159 SER A C 1
ATOM 1153 O O . SER A 1 159 ? -2.209 9.765 -2.422 1.00 94.44 159 SER A O 1
ATOM 1155 N N . LEU A 1 160 ? -3.222 11.678 -3.027 1.00 95.38 160 LEU A N 1
ATOM 1156 C CA . LEU A 1 160 ? -4.605 11.179 -3.051 1.00 95.38 160 LEU A CA 1
ATOM 1157 C C . LEU A 1 160 ? -5.251 11.380 -4.438 1.00 95.38 160 LEU A C 1
ATOM 1159 O O . LEU A 1 160 ? -6.456 11.235 -4.611 1.00 95.38 160 LEU A O 1
ATOM 1163 N N . ALA A 1 161 ? -4.461 11.724 -5.462 1.00 93.81 161 ALA A N 1
ATOM 1164 C CA . ALA A 1 161 ? -4.984 12.131 -6.770 1.00 93.81 161 ALA A CA 1
ATOM 1165 C C . ALA A 1 161 ? -5.701 11.003 -7.547 1.00 93.81 161 ALA A C 1
ATOM 1167 O O . ALA A 1 161 ? -6.577 11.289 -8.363 1.00 93.81 161 ALA A O 1
ATOM 1168 N N . GLY A 1 162 ? -5.359 9.734 -7.289 1.00 92.62 162 GLY A N 1
ATOM 1169 C CA . GLY A 1 162 ? -6.016 8.573 -7.902 1.00 92.62 162 GLY A CA 1
ATOM 1170 C C . GLY A 1 162 ? -7.342 8.166 -7.248 1.00 92.62 162 GLY A C 1
ATOM 1171 O O . GLY A 1 162 ? -8.123 7.435 -7.860 1.00 92.62 162 GLY A O 1
ATOM 1172 N N . VAL A 1 163 ? -7.625 8.662 -6.038 1.00 95.31 163 VAL A N 1
ATOM 1173 C CA . VAL A 1 163 ? -8.710 8.183 -5.163 1.00 95.31 163 VAL A CA 1
ATOM 1174 C C . VAL A 1 163 ? -10.095 8.350 -5.791 1.00 95.31 163 VAL A C 1
ATOM 1176 O O . VAL A 1 163 ? -10.873 7.403 -5.789 1.00 95.31 163 VAL A O 1
ATOM 1179 N N . VAL A 1 164 ? -10.388 9.489 -6.428 1.00 95.25 164 VAL A N 1
ATOM 1180 C CA . VAL A 1 164 ? -11.695 9.724 -7.080 1.00 95.25 164 VAL A CA 1
ATOM 1181 C C . VAL A 1 164 ? -11.959 8.720 -8.210 1.00 95.25 164 VAL A C 1
ATOM 1183 O O . VAL A 1 164 ? -13.077 8.238 -8.369 1.00 95.25 164 VAL A O 1
ATOM 1186 N N . ARG A 1 165 ? -10.927 8.361 -8.985 1.00 96.44 165 ARG A N 1
ATOM 1187 C CA . ARG A 1 165 ? -11.053 7.392 -10.087 1.00 96.44 165 ARG A CA 1
ATOM 1188 C C . ARG A 1 165 ? -11.227 5.968 -9.577 1.00 96.44 165 ARG A C 1
ATOM 1190 O O . ARG A 1 165 ? -12.033 5.221 -10.127 1.00 96.44 165 ARG A O 1
ATOM 1197 N N . ALA A 1 166 ? -10.501 5.614 -8.515 1.00 96.31 166 ALA A N 1
ATOM 1198 C CA . ALA A 1 166 ? -10.704 4.350 -7.823 1.00 96.31 166 ALA A CA 1
ATOM 1199 C C . ALA A 1 166 ? -12.122 4.249 -7.255 1.00 96.31 166 ALA A C 1
ATOM 1201 O O . ALA A 1 166 ? -12.759 3.226 -7.457 1.00 96.31 166 ALA A O 1
ATOM 1202 N N . HIS A 1 167 ? -12.629 5.307 -6.613 1.00 96.44 167 HIS A N 1
ATOM 1203 C CA . HIS A 1 167 ? -13.956 5.336 -5.988 1.00 96.44 167 HIS A CA 1
ATOM 1204 C C . HIS A 1 167 ? -15.078 5.082 -6.992 1.00 96.44 167 HIS A C 1
ATOM 1206 O O . HIS A 1 167 ? -15.899 4.196 -6.778 1.00 96.44 167 HIS A O 1
ATOM 1212 N N . VAL A 1 168 ? -15.068 5.782 -8.132 1.00 96.81 168 VAL A N 1
ATOM 1213 C CA . VAL A 1 168 ? -16.043 5.542 -9.213 1.00 96.81 168 VAL A CA 1
ATOM 1214 C C . VAL A 1 168 ? -15.980 4.084 -9.681 1.00 96.81 168 VAL A C 1
ATOM 1216 O O . VAL A 1 168 ? -16.988 3.383 -9.644 1.00 96.81 168 VAL A O 1
ATOM 1219 N N . ALA A 1 169 ? -14.785 3.585 -10.016 1.00 97.00 169 ALA A N 1
ATOM 1220 C CA . ALA A 1 169 ? -14.615 2.201 -10.456 1.00 97.00 169 ALA A CA 1
ATOM 1221 C C . ALA A 1 169 ? -14.962 1.160 -9.371 1.00 97.00 169 ALA A C 1
ATOM 1223 O O . ALA A 1 169 ? -15.290 0.026 -9.709 1.00 97.00 169 ALA A O 1
ATOM 1224 N N . ALA A 1 170 ? -14.860 1.518 -8.087 1.00 96.69 170 ALA A N 1
ATOM 1225 C CA . ALA A 1 170 ? -15.131 0.651 -6.943 1.00 96.69 170 ALA A CA 1
ATOM 1226 C C . ALA A 1 170 ? -16.632 0.506 -6.703 1.00 96.69 170 ALA A C 1
ATOM 1228 O O . ALA A 1 170 ? -17.109 -0.610 -6.494 1.00 96.69 170 ALA A O 1
ATOM 1229 N N . LYS A 1 171 ? -17.383 1.606 -6.848 1.00 96.19 171 LYS A N 1
ATOM 1230 C CA . LYS A 1 171 ? -18.851 1.601 -6.844 1.00 96.19 171 LYS A CA 1
ATOM 1231 C C . LYS A 1 171 ? -19.412 0.781 -8.005 1.00 96.19 171 LYS A C 1
ATOM 1233 O O . LYS A 1 171 ? -20.298 -0.034 -7.769 1.00 96.19 171 LYS A O 1
ATOM 1238 N N . ASP A 1 172 ? -18.843 0.911 -9.207 1.00 96.38 172 ASP A N 1
ATOM 1239 C CA . ASP A 1 172 ? -19.258 0.140 -10.394 1.00 96.38 172 ASP A CA 1
ATOM 1240 C C . ASP A 1 172 ? -19.174 -1.389 -10.198 1.00 96.38 172 ASP A C 1
ATOM 1242 O O . ASP A 1 172 ? -19.937 -2.132 -10.814 1.00 96.38 172 ASP A O 1
ATOM 1246 N N . VAL A 1 173 ? -18.234 -1.872 -9.372 1.00 96.69 173 VAL A N 1
ATOM 1247 C CA . VAL A 1 173 ? -17.991 -3.313 -9.142 1.00 96.69 173 VAL A CA 1
ATOM 1248 C C . VAL A 1 173 ? -18.355 -3.795 -7.732 1.00 96.69 173 VAL A C 1
ATOM 1250 O O . VAL A 1 173 ? -18.147 -4.966 -7.423 1.00 96.69 173 VAL A O 1
ATOM 1253 N N . GLY A 1 174 ? -18.871 -2.914 -6.869 1.00 95.31 174 GLY A N 1
ATOM 1254 C CA . GLY A 1 174 ? -19.232 -3.231 -5.483 1.00 95.31 174 GLY A CA 1
ATOM 1255 C C . GLY A 1 174 ? -18.058 -3.613 -4.568 1.00 95.31 174 GLY A C 1
ATOM 1256 O O . GLY A 1 174 ? -18.264 -4.343 -3.600 1.00 95.31 174 GLY A O 1
ATOM 1257 N N . LEU A 1 175 ? -16.831 -3.164 -4.862 1.00 96.50 175 LEU A N 1
ATOM 1258 C CA . LEU A 1 175 ? -15.643 -3.465 -4.052 1.00 96.50 175 LEU A CA 1
ATOM 1259 C C . LEU A 1 175 ? -15.410 -2.363 -3.001 1.00 96.50 175 LEU A C 1
ATOM 1261 O O . LEU A 1 175 ? -15.251 -1.208 -3.389 1.00 96.50 175 LEU A O 1
ATOM 1265 N N . PRO A 1 176 ? -15.297 -2.683 -1.699 1.00 96.44 176 PRO A N 1
ATOM 1266 C CA . PRO A 1 176 ? -14.858 -1.724 -0.688 1.00 96.44 176 PRO A CA 1
ATOM 1267 C C . PRO A 1 176 ? -13.468 -1.149 -1.003 1.00 96.44 176 PRO A C 1
ATOM 1269 O O . PRO A 1 176 ? -12.485 -1.885 -1.145 1.00 96.44 176 PRO A O 1
ATOM 1272 N N . LEU A 1 177 ? -13.389 0.178 -1.105 1.00 97.19 177 LEU A N 1
ATOM 1273 C CA . LEU A 1 177 ? -12.152 0.917 -1.334 1.00 97.19 177 LEU A CA 1
ATOM 1274 C C . LEU A 1 177 ? -11.677 1.537 -0.019 1.00 97.19 177 LEU A C 1
ATOM 1276 O O . LEU A 1 177 ? -12.394 2.329 0.582 1.00 97.19 177 LEU A O 1
ATOM 1280 N N . VAL A 1 178 ? -10.449 1.231 0.389 1.00 97.50 178 VAL A N 1
ATOM 1281 C CA . VAL A 1 178 ? -9.779 1.923 1.495 1.00 97.50 178 VAL A CA 1
ATOM 1282 C C . VAL A 1 178 ? -8.916 3.046 0.920 1.00 97.50 178 VAL A C 1
ATOM 1284 O O . VAL A 1 178 ? -8.199 2.866 -0.067 1.00 97.50 178 VAL A O 1
ATOM 1287 N N . ILE A 1 179 ? -8.987 4.228 1.522 1.00 97.25 179 ILE A N 1
ATOM 1288 C CA . ILE A 1 179 ? -8.261 5.410 1.054 1.00 97.25 179 ILE A CA 1
ATOM 1289 C C . ILE A 1 179 ? -7.024 5.611 1.922 1.00 97.25 179 ILE A C 1
ATOM 1291 O O . ILE A 1 179 ? -7.121 5.663 3.146 1.00 97.25 179 ILE A O 1
ATOM 1295 N N . GLY A 1 180 ? -5.859 5.745 1.293 1.00 96.75 180 GLY A N 1
ATOM 1296 C CA . GLY A 1 180 ? -4.604 5.931 2.001 1.00 96.75 180 GLY A CA 1
ATOM 1297 C C . GLY A 1 180 ? -3.511 6.584 1.166 1.00 96.75 180 GLY A C 1
ATOM 1298 O O . GLY A 1 180 ? -3.727 7.020 0.038 1.00 96.75 180 GLY A O 1
ATOM 1299 N N . SER A 1 181 ? -2.310 6.652 1.733 1.00 97.12 181 SER A N 1
ATOM 1300 C CA . SER A 1 181 ? -1.110 7.138 1.053 1.00 97.12 181 SER A CA 1
ATOM 1301 C C . SER A 1 181 ? 0.141 6.531 1.686 1.00 97.12 181 SER A C 1
ATOM 1303 O O . SER A 1 181 ? 0.272 6.490 2.910 1.00 97.12 181 SER A O 1
ATOM 1305 N N . GLU A 1 182 ? 1.070 6.066 0.854 1.00 96.56 182 GLU A N 1
ATOM 1306 C CA . GLU A 1 182 ? 2.433 5.747 1.275 1.00 96.56 182 GLU A CA 1
ATOM 1307 C C . GLU A 1 182 ? 3.205 7.053 1.514 1.00 96.56 182 GLU A C 1
ATOM 1309 O O . GLU A 1 182 ? 3.227 7.944 0.664 1.00 96.56 182 GLU A O 1
ATOM 1314 N N . ILE A 1 183 ? 3.876 7.175 2.655 1.00 95.19 183 ILE A N 1
ATOM 1315 C CA . ILE A 1 183 ? 4.821 8.254 2.938 1.00 95.19 183 ILE A CA 1
ATOM 1316 C C . ILE A 1 183 ? 6.178 7.673 3.322 1.00 95.19 183 ILE A C 1
ATOM 1318 O O . ILE A 1 183 ? 6.274 6.676 4.033 1.00 95.19 183 ILE A O 1
ATOM 1322 N N . ARG A 1 184 ? 7.248 8.339 2.895 1.00 93.50 184 ARG A N 1
ATOM 1323 C CA . ARG A 1 184 ? 8.609 8.048 3.340 1.00 93.50 184 ARG A CA 1
ATOM 1324 C C . ARG A 1 184 ? 9.144 9.214 4.153 1.00 93.50 184 ARG A C 1
ATOM 1326 O O . ARG A 1 184 ? 9.232 10.333 3.645 1.00 93.50 184 ARG A O 1
ATOM 1333 N N . LEU A 1 185 ? 9.501 8.950 5.405 1.00 92.50 185 LEU A N 1
ATOM 1334 C CA . LEU A 1 185 ? 10.134 9.945 6.262 1.00 92.50 185 LEU A CA 1
ATOM 1335 C C . LEU A 1 185 ? 11.611 10.108 5.877 1.00 92.50 185 LEU A C 1
ATOM 1337 O O . LEU A 1 185 ? 12.274 9.148 5.484 1.00 92.50 185 LEU A O 1
ATOM 1341 N N . GLN A 1 186 ? 12.138 11.329 5.969 1.00 90.62 186 GLN A N 1
ATOM 1342 C CA . GLN A 1 186 ? 13.549 11.610 5.665 1.00 90.62 186 GLN A CA 1
ATOM 1343 C C . GLN A 1 186 ? 14.493 11.112 6.769 1.00 90.62 186 GLN A C 1
ATOM 1345 O O . GLN A 1 186 ? 15.636 10.753 6.499 1.00 90.62 186 GLN A O 1
ATOM 1350 N N . ASP A 1 187 ? 13.987 11.074 7.996 1.00 87.62 187 ASP A N 1
ATOM 1351 C CA . ASP A 1 187 ? 14.648 10.721 9.251 1.00 87.62 187 ASP A CA 1
ATOM 1352 C C . ASP A 1 187 ? 14.143 9.380 9.825 1.00 87.62 187 ASP A C 1
ATOM 1354 O O . ASP A 1 187 ? 14.352 9.083 11.004 1.00 87.62 187 ASP A O 1
ATOM 1358 N N . GLY A 1 188 ? 13.433 8.567 9.035 1.00 85.88 188 GLY A N 1
ATOM 1359 C CA . GLY A 1 188 ? 12.723 7.406 9.567 1.00 85.88 188 GLY A CA 1
ATOM 1360 C C . GLY A 1 188 ? 12.164 6.426 8.533 1.00 85.88 188 GLY A C 1
ATOM 1361 O O . GLY A 1 188 ? 12.659 6.353 7.408 1.00 85.88 188 GLY A O 1
ATOM 1362 N N . PRO A 1 189 ? 11.176 5.605 8.931 1.00 90.44 189 PRO A N 1
ATOM 1363 C CA . PRO A 1 189 ? 10.635 4.541 8.090 1.00 90.44 189 PRO A CA 1
ATOM 1364 C C . PRO A 1 189 ? 9.752 5.031 6.933 1.00 90.44 189 PRO A C 1
ATOM 1366 O O . PRO A 1 189 ? 9.247 6.157 6.922 1.00 90.44 189 PRO A O 1
ATOM 1369 N N . SER A 1 190 ? 9.502 4.112 6.000 1.00 93.88 190 SER A N 1
ATOM 1370 C CA . SER A 1 190 ? 8.368 4.166 5.078 1.00 93.88 190 SER A CA 1
ATOM 1371 C C . SER A 1 190 ? 7.109 3.665 5.805 1.00 93.88 190 SER A C 1
ATOM 1373 O O . SER A 1 190 ? 7.140 2.645 6.501 1.00 93.88 190 SER A O 1
ATOM 1375 N N . LEU A 1 191 ? 6.008 4.403 5.685 1.00 95.56 191 LEU A N 1
ATOM 1376 C CA . LEU A 1 191 ? 4.734 4.154 6.361 1.00 95.56 191 LEU A CA 1
ATOM 1377 C C . LEU A 1 191 ? 3.595 4.210 5.344 1.00 95.56 191 LEU A C 1
ATOM 1379 O O . LEU A 1 191 ? 3.535 5.128 4.530 1.00 95.56 191 LEU A O 1
ATOM 1383 N N . VAL A 1 192 ? 2.648 3.284 5.432 1.00 97.12 192 VAL A N 1
ATOM 1384 C CA . VAL A 1 192 ? 1.387 3.345 4.686 1.00 97.12 192 VAL A CA 1
ATOM 1385 C C . VAL A 1 192 ? 0.298 3.817 5.640 1.00 97.12 192 VAL A C 1
ATOM 1387 O O . VAL A 1 192 ? 0.022 3.162 6.643 1.00 97.12 192 VAL A O 1
ATOM 1390 N N . LEU A 1 193 ? -0.295 4.972 5.346 1.00 97.00 193 LEU A N 1
ATOM 1391 C CA . LEU A 1 193 ? -1.361 5.577 6.141 1.00 97.00 193 LEU A CA 1
ATOM 1392 C C . LEU A 1 193 ? -2.712 5.270 5.497 1.00 97.00 193 LEU A C 1
ATOM 1394 O O . LEU A 1 193 ? -2.875 5.528 4.307 1.00 97.00 193 LEU A O 1
ATOM 1398 N N . LEU A 1 194 ? -3.677 4.762 6.264 1.00 97.62 194 LEU A N 1
ATOM 1399 C CA . LEU A 1 194 ? -5.043 4.469 5.811 1.00 97.62 194 LEU A CA 1
ATOM 1400 C C . LEU A 1 194 ? -6.041 5.308 6.617 1.00 97.62 194 LEU A C 1
ATOM 1402 O O . LEU A 1 194 ? -6.006 5.275 7.845 1.00 97.62 194 LEU A O 1
ATOM 1406 N N . ALA A 1 195 ? -6.936 6.040 5.957 1.00 96.56 195 ALA A N 1
ATOM 1407 C CA . ALA A 1 195 ? -7.987 6.807 6.624 1.00 96.56 195 ALA A CA 1
ATOM 1408 C C . ALA A 1 195 ? -9.115 5.879 7.112 1.00 96.56 195 ALA A C 1
ATOM 1410 O O . ALA A 1 195 ? -9.575 5.008 6.369 1.00 96.56 195 ALA A O 1
ATOM 1411 N N . THR A 1 196 ? -9.575 6.057 8.354 1.00 95.56 196 THR A N 1
ATOM 1412 C CA . THR A 1 196 ? -10.735 5.334 8.907 1.00 95.56 196 THR A CA 1
ATOM 1413 C C . THR A 1 196 ? -12.052 6.056 8.683 1.00 95.56 196 THR A C 1
ATOM 1415 O O . THR A 1 196 ? -13.081 5.405 8.497 1.00 95.56 1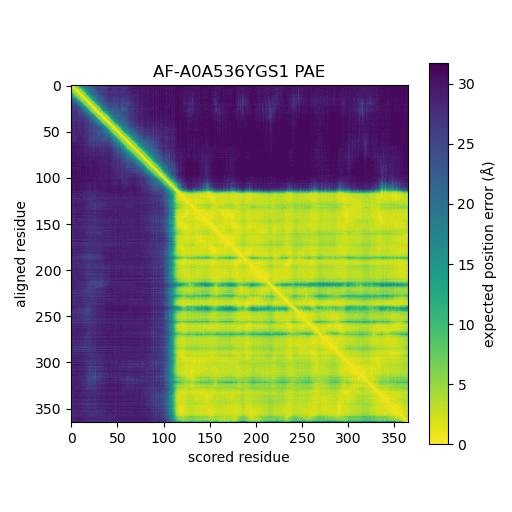96 THR A O 1
ATOM 1418 N N . ASP A 1 197 ? -11.992 7.383 8.678 1.00 95.12 197 ASP A N 1
ATOM 1419 C CA . ASP A 1 197 ? -13.111 8.320 8.693 1.00 95.12 197 ASP A CA 1
ATOM 1420 C C . ASP A 1 197 ? -12.728 9.634 7.977 1.00 95.12 197 ASP A C 1
ATOM 1422 O O . ASP A 1 197 ? -11.596 9.829 7.514 1.00 95.12 197 ASP A O 1
ATOM 1426 N N . ARG A 1 198 ? -13.697 10.549 7.889 1.00 94.06 198 ARG A N 1
ATOM 1427 C CA . ARG A 1 198 ? -13.567 11.852 7.227 1.00 94.06 198 ARG A CA 1
ATOM 1428 C C . ARG A 1 198 ? -12.551 12.787 7.896 1.00 94.06 198 ARG A C 1
ATOM 1430 O O . ARG A 1 198 ? -11.936 13.597 7.200 1.00 94.06 198 ARG A O 1
ATOM 1437 N N . GLU A 1 199 ? -12.345 12.680 9.212 1.00 94.00 199 GLU A N 1
ATOM 1438 C CA . GLU A 1 199 ? -11.331 13.465 9.928 1.00 94.00 199 GLU A CA 1
ATOM 1439 C C . GLU A 1 199 ? -9.930 12.961 9.564 1.00 94.00 199 GLU A C 1
ATOM 1441 O O . GLU A 1 199 ? -9.076 13.745 9.153 1.00 94.00 199 GLU A O 1
ATOM 1446 N N . GLY A 1 200 ? -9.732 11.641 9.584 1.00 94.44 200 GLY A N 1
ATOM 1447 C CA . GLY A 1 200 ? -8.516 10.973 9.126 1.00 94.44 200 GLY A CA 1
ATOM 1448 C C . GLY A 1 200 ? -8.131 11.322 7.692 1.00 94.44 200 GLY A C 1
ATOM 1449 O O . GLY A 1 200 ? -6.974 11.644 7.417 1.00 94.44 200 GLY A O 1
ATOM 1450 N N . TYR A 1 201 ? -9.103 11.349 6.776 1.00 95.69 201 TYR A N 1
ATOM 1451 C CA . TYR A 1 201 ? -8.879 11.810 5.403 1.00 95.69 201 TYR A CA 1
ATOM 1452 C C . TYR A 1 201 ? -8.432 13.283 5.341 1.00 95.69 201 TYR A C 1
ATOM 1454 O O . TYR A 1 201 ? -7.529 13.629 4.569 1.00 95.69 201 TYR A O 1
ATOM 1462 N N . GLY A 1 202 ? -9.017 14.152 6.174 1.00 95.56 202 GLY A N 1
ATOM 1463 C CA . GLY A 1 202 ? -8.599 15.549 6.327 1.00 95.56 202 GLY A CA 1
ATOM 1464 C C . GLY A 1 202 ? -7.167 15.680 6.854 1.00 95.56 202 GLY A C 1
ATOM 1465 O O . GLY A 1 202 ? -6.340 16.354 6.234 1.00 95.56 202 GLY A O 1
ATOM 1466 N N . ASN A 1 203 ? -6.847 14.965 7.933 1.00 95.31 203 ASN A N 1
ATOM 1467 C CA . ASN A 1 203 ? -5.526 14.924 8.563 1.00 95.31 203 ASN A CA 1
ATOM 1468 C C . ASN A 1 203 ? -4.448 14.411 7.590 1.00 95.31 203 ASN A C 1
ATOM 1470 O O . ASN A 1 203 ? -3.384 15.022 7.451 1.00 95.31 203 ASN A O 1
ATOM 1474 N N . LEU A 1 204 ? -4.741 13.343 6.841 1.00 95.44 204 LEU A N 1
ATOM 1475 C CA . LEU A 1 204 ? -3.867 12.800 5.798 1.00 95.44 204 LEU A CA 1
ATOM 1476 C C . LEU A 1 204 ? -3.647 13.804 4.652 1.00 95.44 204 LEU A C 1
ATOM 1478 O O . LEU A 1 204 ? -2.512 14.031 4.224 1.00 95.44 204 LEU A O 1
ATOM 1482 N N . SER A 1 205 ? -4.715 14.461 4.190 1.00 95.75 205 SER A N 1
ATOM 1483 C CA . SER A 1 205 ? -4.650 15.499 3.151 1.00 95.75 205 SER A CA 1
ATOM 1484 C C . SER A 1 205 ? -3.817 16.710 3.590 1.00 95.75 205 SER A C 1
ATOM 1486 O O . SER A 1 205 ? -3.038 17.263 2.801 1.00 95.75 205 SER A O 1
ATOM 1488 N N . GLN A 1 206 ? -3.938 17.113 4.858 1.00 95.44 206 GLN A N 1
ATOM 1489 C CA . GLN A 1 206 ? -3.151 18.190 5.452 1.00 95.44 206 GLN A CA 1
ATOM 1490 C C . GLN A 1 206 ? -1.670 17.807 5.556 1.00 95.44 206 GLN A C 1
ATOM 1492 O O . GLN A 1 206 ? -0.820 18.593 5.136 1.00 95.44 206 GLN A O 1
ATOM 1497 N N . LEU A 1 207 ? -1.348 16.593 6.016 1.00 95.31 207 LEU A N 1
ATOM 1498 C CA . LEU A 1 207 ? 0.027 16.088 6.092 1.00 95.31 207 LEU A CA 1
ATOM 1499 C C . LEU A 1 207 ? 0.715 16.084 4.718 1.00 95.31 207 LEU A C 1
ATOM 1501 O O . LEU A 1 207 ? 1.807 16.639 4.567 1.00 95.31 207 LEU A O 1
ATOM 1505 N N . ILE A 1 208 ? 0.054 15.530 3.696 1.00 94.88 208 ILE A N 1
ATOM 1506 C CA . ILE A 1 208 ? 0.546 15.521 2.307 1.00 94.88 208 ILE A CA 1
ATOM 1507 C C . ILE A 1 208 ? 0.793 16.953 1.809 1.00 94.88 208 ILE A C 1
ATOM 1509 O O . ILE A 1 208 ? 1.818 17.244 1.181 1.00 94.88 208 ILE A O 1
ATOM 1513 N N . THR A 1 209 ? -0.120 17.875 2.124 1.00 94.06 209 THR A N 1
ATOM 1514 C CA . THR A 1 209 ? 0.001 19.292 1.760 1.00 94.06 209 THR A CA 1
ATOM 1515 C C . THR A 1 209 ? 1.208 19.950 2.435 1.00 94.06 209 THR A C 1
ATOM 1517 O O . THR A 1 209 ? 1.978 20.640 1.762 1.00 94.06 209 THR A O 1
ATOM 1520 N N . CYS A 1 210 ? 1.416 19.714 3.733 1.00 93.31 210 CYS A N 1
ATOM 1521 C CA . CYS A 1 210 ? 2.581 20.191 4.481 1.00 93.31 210 CYS A CA 1
ATOM 1522 C C . CYS A 1 210 ? 3.890 19.662 3.878 1.00 93.31 210 CYS A C 1
ATOM 1524 O O . CYS A 1 210 ? 4.775 20.453 3.541 1.00 93.31 210 CYS A O 1
ATOM 1526 N N . GLY A 1 211 ? 3.982 18.347 3.657 1.00 93.19 211 GLY A N 1
ATOM 1527 C CA . GLY A 1 211 ? 5.189 17.709 3.135 1.00 93.19 211 GLY A CA 1
ATOM 1528 C C . GLY A 1 211 ? 5.569 18.171 1.728 1.00 93.19 211 GLY A C 1
ATOM 1529 O O . GLY A 1 211 ? 6.746 18.395 1.436 1.00 93.19 211 GLY A O 1
ATOM 1530 N N . ARG A 1 212 ? 4.585 18.380 0.844 1.00 92.62 212 ARG A N 1
ATOM 1531 C CA . ARG A 1 212 ? 4.839 18.888 -0.515 1.00 92.62 212 ARG A CA 1
ATOM 1532 C C . ARG A 1 212 ? 5.237 20.364 -0.531 1.00 92.62 212 ARG A C 1
ATOM 1534 O O . ARG A 1 212 ? 6.159 20.718 -1.266 1.00 92.62 212 ARG A O 1
ATOM 1541 N N . ARG A 1 213 ? 4.618 21.215 0.301 1.00 92.56 213 ARG A N 1
ATOM 1542 C CA . ARG A 1 213 ? 4.914 22.666 0.369 1.00 92.56 213 ARG A CA 1
ATOM 1543 C C . ARG A 1 213 ? 6.352 22.993 0.785 1.00 92.56 213 ARG A C 1
ATOM 1545 O O . ARG A 1 213 ? 6.848 24.050 0.411 1.00 92.56 213 ARG A O 1
ATOM 1552 N N . ARG A 1 214 ? 7.036 22.099 1.508 1.00 90.50 214 ARG A N 1
ATOM 1553 C CA . ARG A 1 214 ? 8.442 22.273 1.927 1.00 90.50 214 ARG A CA 1
ATOM 1554 C C . ARG A 1 214 ? 9.473 22.097 0.809 1.00 90.50 214 ARG A C 1
ATOM 1556 O O . ARG A 1 214 ? 10.647 22.382 1.020 1.00 90.50 214 ARG A O 1
ATOM 1563 N N . THR A 1 215 ? 9.074 21.613 -0.367 1.00 90.06 215 THR A N 1
ATOM 1564 C CA . THR A 1 215 ? 10.013 21.232 -1.434 1.00 90.06 215 THR A CA 1
ATOM 1565 C C . THR A 1 215 ? 9.679 21.875 -2.776 1.00 90.06 215 THR A C 1
ATOM 1567 O O . THR A 1 215 ? 8.580 22.377 -3.007 1.00 90.06 215 THR A O 1
ATOM 1570 N N . LYS A 1 216 ? 10.647 21.858 -3.699 1.00 83.81 216 LYS A N 1
ATOM 1571 C CA . LYS A 1 216 ? 10.410 22.247 -5.096 1.00 83.81 216 LYS A CA 1
ATOM 1572 C C . LYS A 1 216 ? 9.477 21.230 -5.772 1.00 83.81 216 LYS A C 1
ATOM 1574 O O . LYS A 1 216 ? 9.438 20.059 -5.397 1.00 83.81 216 LYS A O 1
ATOM 1579 N N . LYS A 1 217 ? 8.750 21.679 -6.803 1.00 80.81 217 LYS A N 1
ATOM 1580 C CA . LYS A 1 217 ? 7.786 20.867 -7.567 1.00 80.81 217 LYS A CA 1
ATOM 1581 C C . LYS A 1 217 ? 8.371 19.496 -7.942 1.00 80.81 217 LYS A C 1
ATOM 1583 O O . LYS A 1 217 ? 9.386 19.430 -8.629 1.00 80.81 217 LYS A O 1
ATOM 1588 N N . GLY A 1 218 ? 7.686 18.430 -7.530 1.00 76.12 218 GLY A N 1
ATOM 1589 C CA . GLY A 1 218 ? 8.077 17.038 -7.779 1.00 76.12 218 GLY A CA 1
ATOM 1590 C C . GLY A 1 218 ? 8.644 16.301 -6.562 1.00 76.12 218 GLY A C 1
ATOM 1591 O O . GLY A 1 218 ? 8.719 15.080 -6.610 1.00 76.12 218 GLY A O 1
ATOM 1592 N N . GLY A 1 219 ? 8.988 17.002 -5.476 1.00 87.25 219 GLY A N 1
ATOM 1593 C CA . GLY A 1 219 ? 9.380 16.390 -4.202 1.00 87.25 219 GLY A CA 1
ATOM 1594 C C . GLY A 1 219 ? 8.272 16.367 -3.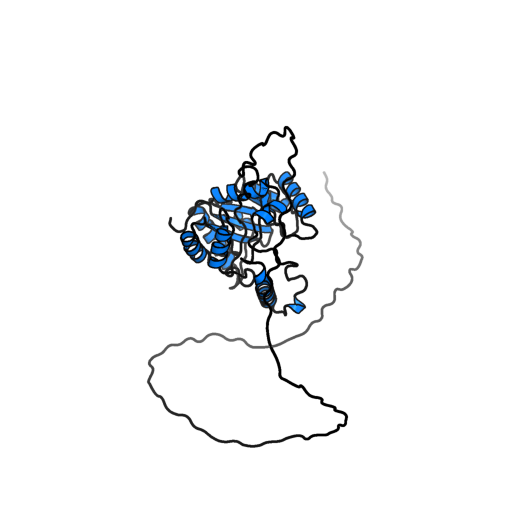140 1.00 87.25 219 GLY A C 1
ATOM 1595 O O . GLY A 1 219 ? 7.152 16.849 -3.355 1.00 87.25 219 GLY A O 1
ATOM 1596 N N . TYR A 1 220 ? 8.628 15.811 -1.982 1.00 93.19 220 TYR A N 1
ATOM 1597 C CA . TYR A 1 220 ? 8.041 16.086 -0.669 1.00 93.19 220 TYR A CA 1
ATOM 1598 C C . TYR A 1 220 ? 9.116 15.880 0.417 1.00 93.19 220 TYR A C 1
ATOM 1600 O O . TYR A 1 220 ? 10.143 15.247 0.168 1.00 93.19 220 TYR A O 1
ATOM 1608 N N . SER A 1 221 ? 8.912 16.454 1.602 1.00 93.69 221 SER A N 1
ATOM 1609 C CA . SER A 1 221 ? 9.778 16.301 2.779 1.00 93.69 221 SER A CA 1
ATOM 1610 C C . SER A 1 221 ? 8.891 16.191 4.015 1.00 93.69 221 SER A C 1
ATOM 1612 O O . SER A 1 221 ? 8.183 17.140 4.355 1.00 93.69 221 SER A O 1
ATOM 1614 N N . LEU A 1 222 ? 8.904 15.015 4.639 1.00 93.75 222 LEU A N 1
ATOM 1615 C CA . LEU A 1 222 ? 8.234 14.718 5.902 1.00 93.75 222 LEU A CA 1
ATOM 1616 C C . LEU A 1 222 ? 9.260 14.119 6.865 1.00 93.75 222 LEU A C 1
ATOM 1618 O O . LEU A 1 222 ? 10.110 13.330 6.443 1.00 93.75 222 LEU A O 1
ATOM 1622 N N . CYS A 1 223 ? 9.158 14.491 8.133 1.00 93.06 223 CYS A N 1
ATOM 1623 C CA . CYS A 1 223 ? 9.998 14.016 9.228 1.00 93.06 223 CYS A CA 1
ATOM 1624 C C . CYS A 1 223 ? 9.126 13.438 10.353 1.00 93.06 223 CYS A C 1
ATOM 1626 O O . CYS A 1 223 ? 7.912 13.652 10.373 1.00 93.06 223 CYS A O 1
ATOM 1628 N N . ARG A 1 224 ? 9.721 12.749 11.333 1.00 91.50 224 ARG A N 1
ATOM 1629 C CA . ARG A 1 224 ? 8.988 12.187 12.486 1.00 91.50 224 ARG A CA 1
ATOM 1630 C C . ARG A 1 224 ? 8.183 13.229 13.254 1.00 91.50 224 ARG A C 1
ATOM 1632 O O . ARG A 1 224 ? 7.077 12.923 13.694 1.00 91.50 224 ARG A O 1
ATOM 1639 N N . ASN A 1 225 ? 8.697 14.454 13.360 1.00 90.00 225 ASN A N 1
ATOM 1640 C CA . ASN A 1 225 ? 8.019 15.566 14.026 1.00 90.00 225 ASN A CA 1
ATOM 1641 C C . ASN A 1 225 ? 6.658 15.908 13.390 1.00 90.00 225 ASN A C 1
ATOM 1643 O O . ASN A 1 225 ? 5.735 16.310 14.090 1.00 90.00 225 ASN A O 1
ATOM 1647 N N . ASP A 1 226 ? 6.476 15.671 12.085 1.00 89.88 226 ASP A N 1
ATOM 1648 C CA . ASP A 1 226 ? 5.186 15.890 11.409 1.00 89.88 226 ASP A CA 1
ATOM 1649 C C . ASP A 1 226 ? 4.106 14.880 11.830 1.00 89.88 226 ASP A C 1
ATOM 1651 O O . ASP A 1 226 ? 2.924 15.074 11.547 1.00 89.88 226 ASP A O 1
ATOM 1655 N N . LEU A 1 227 ? 4.510 13.801 12.508 1.00 90.00 227 LEU A N 1
ATOM 1656 C CA . LEU A 1 227 ? 3.649 12.747 13.036 1.00 90.00 227 LEU A CA 1
ATOM 1657 C C . LEU A 1 227 ? 3.500 12.810 14.566 1.00 90.00 227 LEU A C 1
ATOM 1659 O O . LEU A 1 227 ? 2.877 11.918 15.141 1.00 90.00 227 LEU A O 1
ATOM 1663 N N . GLU A 1 228 ? 4.022 13.844 15.240 1.00 83.69 228 GLU A N 1
ATOM 1664 C CA . GLU A 1 228 ? 3.895 14.007 16.700 1.00 83.69 228 GLU A CA 1
ATOM 1665 C C . GLU A 1 228 ? 2.435 14.012 17.170 1.00 83.69 228 GLU A C 1
ATOM 1667 O O . GLU A 1 228 ? 2.124 13.425 18.202 1.00 83.69 228 GLU A O 1
ATOM 1672 N N . GLY A 1 229 ? 1.526 14.588 16.375 1.00 81.75 229 GLY A N 1
ATOM 1673 C CA . GLY A 1 229 ? 0.083 14.576 16.641 1.00 81.75 229 GLY A CA 1
ATOM 1674 C C . GLY A 1 229 ? -0.606 13.215 16.451 1.00 81.75 229 GLY A C 1
ATOM 1675 O O . GLY A 1 229 ? -1.820 13.132 16.604 1.00 81.75 229 GLY A O 1
ATOM 1676 N N . GLY A 1 230 ? 0.120 12.158 16.068 1.00 82.56 230 GLY A N 1
ATOM 1677 C CA . GLY A 1 230 ? -0.391 10.783 15.991 1.00 82.56 230 GLY A CA 1
ATOM 1678 C C . GLY A 1 230 ? -1.506 10.529 14.966 1.00 82.56 230 GLY A C 1
ATOM 1679 O O . GLY A 1 230 ? -2.108 9.456 15.007 1.00 82.56 230 GLY A O 1
ATOM 1680 N N . LEU A 1 231 ? -1.797 11.489 14.075 1.00 90.12 231 LEU A N 1
ATOM 1681 C CA . LEU A 1 231 ? -2.840 11.458 13.032 1.00 90.12 231 LEU A CA 1
ATOM 1682 C C . LEU A 1 231 ? -4.138 10.750 13.484 1.00 90.12 231 LEU A C 1
ATOM 1684 O O . LEU A 1 231 ? -4.325 9.566 13.169 1.00 90.12 231 LEU A O 1
ATOM 1688 N N . PRO A 1 232 ? -5.033 11.414 14.238 1.00 91.06 232 PRO A N 1
ATOM 1689 C CA . PRO A 1 232 ? -6.339 10.841 14.551 1.00 91.06 232 PRO A CA 1
ATOM 1690 C C . PRO A 1 232 ? -7.109 10.512 13.260 1.00 91.06 232 PRO A C 1
ATOM 1692 O O . PRO A 1 232 ? -6.900 11.133 12.217 1.00 91.06 232 PRO A O 1
ATOM 1695 N N . GLY A 1 233 ? -7.927 9.459 13.311 1.00 91.38 233 GLY A N 1
ATOM 1696 C CA . GLY A 1 233 ? -8.621 8.912 12.138 1.00 91.38 233 GLY A CA 1
ATOM 1697 C C . GLY A 1 233 ? -7.733 8.161 11.128 1.00 91.38 233 GLY A C 1
ATOM 1698 O O . GLY A 1 233 ? -8.194 7.827 10.040 1.00 91.38 233 GLY A O 1
ATOM 1699 N N . CYS A 1 234 ? -6.462 7.878 11.444 1.00 94.56 234 CYS A N 1
ATOM 1700 C CA . CYS A 1 234 ? -5.583 7.075 10.581 1.00 94.56 234 CYS A CA 1
ATOM 1701 C C . CYS A 1 234 ? -5.146 5.752 11.234 1.00 94.56 234 CYS A C 1
ATOM 1703 O O . CYS A 1 234 ? -4.854 5.694 12.433 1.00 94.56 234 CYS A O 1
ATOM 1705 N N . LEU A 1 235 ? -5.037 4.701 10.420 1.00 96.50 235 LEU A N 1
ATOM 1706 C CA . LEU A 1 235 ? -4.274 3.480 10.693 1.00 96.50 235 LEU A CA 1
ATOM 1707 C C . LEU A 1 235 ? -2.918 3.555 9.984 1.00 96.50 235 LEU A C 1
ATOM 1709 O O . LEU A 1 235 ? -2.789 4.220 8.956 1.00 96.50 235 LEU A O 1
ATOM 1713 N N . VAL A 1 236 ? -1.912 2.867 10.523 1.00 96.44 236 VAL A N 1
ATOM 1714 C CA . VAL A 1 236 ? -0.531 2.911 10.029 1.00 96.44 236 VAL A CA 1
ATOM 1715 C C . VAL A 1 236 ? 0.015 1.504 9.832 1.00 96.44 236 VAL A C 1
ATOM 1717 O O . VAL A 1 236 ? -0.020 0.680 10.743 1.00 96.44 236 VAL A O 1
ATOM 1720 N N . LEU A 1 237 ? 0.579 1.231 8.661 1.00 96.56 237 LEU A N 1
ATOM 1721 C CA . LEU A 1 237 ? 1.391 0.045 8.425 1.00 96.56 237 LEU A CA 1
ATOM 1722 C C . LEU A 1 237 ? 2.846 0.489 8.263 1.00 96.56 237 LEU A C 1
ATOM 1724 O O . LEU A 1 237 ? 3.176 1.255 7.358 1.00 96.56 237 LEU A O 1
ATOM 1728 N N . LEU A 1 238 ? 3.728 0.001 9.130 1.00 95.38 238 LEU A N 1
ATOM 1729 C CA . LEU A 1 238 ? 5.171 0.134 8.965 1.00 95.38 238 LEU A CA 1
ATOM 1730 C C . LEU A 1 238 ? 5.622 -0.763 7.807 1.00 95.38 238 LEU A C 1
ATOM 1732 O O . LEU A 1 238 ? 5.450 -1.978 7.894 1.00 95.38 238 LEU A O 1
ATOM 1736 N N . ALA A 1 239 ? 6.221 -0.185 6.763 1.00 92.69 239 ALA A N 1
ATOM 1737 C CA . ALA A 1 239 ? 6.773 -0.899 5.611 1.00 92.69 239 ALA A CA 1
ATOM 1738 C C . ALA A 1 239 ? 8.317 -0.887 5.676 1.00 92.69 239 ALA A C 1
ATOM 1740 O O . ALA A 1 239 ? 8.937 0.147 5.414 1.00 92.69 239 ALA A O 1
ATOM 1741 N N . PRO A 1 240 ? 8.982 -1.991 6.081 1.00 85.44 240 PRO A N 1
ATOM 1742 C CA . PRO A 1 240 ? 10.433 -1.987 6.252 1.00 85.44 240 PRO A CA 1
ATOM 1743 C C . PRO A 1 240 ? 11.183 -2.131 4.918 1.00 85.44 240 PRO A C 1
ATOM 1745 O O . PRO A 1 240 ? 11.152 -3.189 4.276 1.00 85.44 240 PRO A O 1
ATOM 1748 N N . ASP A 1 241 ? 11.963 -1.103 4.568 1.00 75.94 241 ASP A N 1
ATOM 1749 C CA . ASP A 1 241 ? 12.871 -1.044 3.406 1.00 75.94 241 ASP A CA 1
ATOM 1750 C C . ASP A 1 241 ? 14.118 -1.955 3.587 1.00 75.94 241 ASP A C 1
ATOM 1752 O O . ASP A 1 241 ? 15.268 -1.532 3.470 1.00 75.94 241 ASP A O 1
ATOM 1756 N N . GLY A 1 242 ? 13.912 -3.229 3.932 1.00 70.19 242 GLY A N 1
ATOM 1757 C CA . GLY A 1 242 ? 14.963 -4.248 4.069 1.00 70.19 242 GLY A CA 1
ATOM 1758 C C . GLY A 1 242 ? 15.793 -4.198 5.360 1.00 70.19 242 GLY A C 1
ATOM 1759 O O . GLY A 1 242 ? 16.621 -5.081 5.567 1.00 70.19 242 GLY A O 1
ATOM 1760 N N . ARG A 1 243 ? 15.566 -3.219 6.247 1.00 75.19 243 ARG A N 1
ATOM 1761 C CA . ARG A 1 243 ? 16.168 -3.153 7.592 1.00 75.19 243 ARG A CA 1
ATOM 1762 C C . ARG A 1 243 ? 15.095 -3.335 8.668 1.00 75.19 243 ARG A C 1
ATOM 1764 O O . ARG A 1 243 ? 14.107 -2.606 8.673 1.00 75.19 243 ARG A O 1
ATOM 1771 N N . TYR A 1 244 ? 15.303 -4.277 9.589 1.00 80.38 244 TYR A N 1
ATOM 1772 C CA . TYR A 1 244 ? 14.417 -4.515 10.739 1.00 80.38 244 TYR A CA 1
ATOM 1773 C C . TYR A 1 244 ? 14.797 -3.590 11.897 1.00 80.38 244 TYR A C 1
ATOM 1775 O O . TYR A 1 244 ? 15.392 -4.010 12.886 1.00 80.38 244 TYR A O 1
ATOM 1783 N N . ASP A 1 245 ? 14.520 -2.301 11.727 1.00 84.06 245 ASP A N 1
ATOM 1784 C CA . ASP A 1 245 ? 14.889 -1.290 12.709 1.00 84.06 245 ASP A CA 1
ATOM 1785 C C . ASP A 1 245 ? 13.890 -1.261 13.883 1.00 84.06 245 ASP A C 1
ATOM 1787 O O . ASP A 1 245 ? 12.720 -0.891 13.736 1.00 84.06 245 ASP A O 1
ATOM 1791 N N . ALA A 1 246 ? 14.360 -1.673 15.063 1.00 87.62 246 ALA A N 1
ATOM 1792 C CA . ALA A 1 246 ? 13.562 -1.699 16.284 1.00 87.62 246 ALA A CA 1
ATOM 1793 C C . ALA A 1 246 ? 13.207 -0.294 16.800 1.00 87.62 246 ALA A C 1
ATOM 1795 O O . ALA A 1 246 ? 12.171 -0.139 17.443 1.00 87.62 246 ALA A O 1
ATOM 1796 N N . GLU A 1 247 ? 14.012 0.732 16.515 1.00 89.56 247 GLU A N 1
ATOM 1797 C CA . GLU A 1 247 ? 13.691 2.120 16.859 1.00 89.56 247 GLU A CA 1
ATOM 1798 C C . GLU A 1 247 ? 12.517 2.621 16.010 1.00 89.56 247 GLU A C 1
ATOM 1800 O O . GLU A 1 247 ? 11.586 3.239 16.525 1.00 89.56 247 GLU A O 1
ATOM 1805 N N . HIS A 1 248 ? 12.507 2.281 14.717 1.00 89.94 248 HIS A N 1
ATOM 1806 C CA . HIS A 1 248 ? 11.401 2.615 13.816 1.00 89.94 248 HIS A CA 1
ATOM 1807 C C . HIS A 1 248 ? 10.093 1.952 14.266 1.00 89.94 248 HIS A C 1
ATOM 1809 O O . HIS A 1 248 ? 9.049 2.604 14.292 1.00 89.94 248 HIS A O 1
ATOM 1815 N N . ALA A 1 249 ? 10.149 0.678 14.663 1.00 90.81 249 ALA A N 1
ATOM 1816 C CA . ALA A 1 249 ? 8.979 -0.043 15.156 1.00 90.81 249 ALA A CA 1
ATOM 1817 C C . ALA A 1 249 ? 8.469 0.497 16.505 1.00 90.81 249 ALA A C 1
ATOM 1819 O O . ALA A 1 249 ? 7.261 0.660 16.665 1.00 90.81 249 ALA A O 1
ATOM 1820 N N . ARG A 1 250 ? 9.360 0.854 17.445 1.00 91.06 250 ARG A N 1
ATOM 1821 C CA . ARG A 1 250 ? 8.977 1.505 18.715 1.00 91.06 250 ARG A CA 1
ATOM 1822 C C . ARG A 1 250 ? 8.339 2.873 18.493 1.00 91.06 250 ARG A C 1
ATOM 1824 O O . ARG A 1 250 ? 7.268 3.119 19.030 1.00 91.06 250 ARG A O 1
ATOM 1831 N N . PHE A 1 251 ? 8.933 3.720 17.649 1.00 91.25 251 PHE A N 1
ATOM 1832 C CA . PHE A 1 251 ? 8.366 5.027 17.297 1.00 91.25 251 PHE A CA 1
ATOM 1833 C C . PHE A 1 251 ? 6.923 4.902 16.780 1.00 91.25 251 PHE A C 1
ATOM 1835 O O . PHE A 1 251 ? 6.036 5.635 17.220 1.00 91.25 251 PHE A O 1
ATOM 1842 N N . VAL A 1 252 ? 6.670 3.938 15.888 1.00 92.31 252 VAL A N 1
ATOM 1843 C CA . VAL A 1 252 ? 5.321 3.668 15.374 1.00 92.31 252 VAL A CA 1
ATOM 1844 C C . VAL A 1 252 ? 4.395 3.136 16.479 1.00 92.31 252 VAL A C 1
ATOM 1846 O O . VAL A 1 252 ? 3.271 3.619 16.600 1.00 92.31 252 VAL A O 1
ATOM 1849 N N . ALA A 1 253 ? 4.855 2.202 17.317 1.00 92.31 253 ALA A N 1
ATOM 1850 C CA . ALA A 1 253 ? 4.061 1.645 18.415 1.00 92.31 253 ALA A CA 1
ATOM 1851 C C . ALA A 1 253 ? 3.654 2.699 19.462 1.00 92.31 253 ALA A C 1
ATOM 1853 O O . ALA A 1 253 ? 2.500 2.731 19.885 1.00 92.31 253 ALA A O 1
ATOM 1854 N N . GLU A 1 254 ? 4.570 3.599 19.832 1.00 91.25 254 GLU A N 1
ATOM 1855 C CA . GLU A 1 254 ? 4.316 4.688 20.780 1.00 91.25 254 GLU A CA 1
ATOM 1856 C C . GLU A 1 254 ? 3.323 5.727 20.240 1.00 91.25 254 GLU A C 1
ATOM 1858 O O . GLU A 1 254 ? 2.463 6.198 20.980 1.00 91.25 254 GLU A O 1
ATOM 1863 N N . ARG A 1 255 ? 3.448 6.129 18.965 1.00 90.19 255 ARG A N 1
ATOM 1864 C CA . ARG A 1 255 ? 2.611 7.196 18.377 1.00 90.19 255 ARG A CA 1
ATOM 1865 C C . ARG A 1 255 ? 1.250 6.701 17.877 1.00 90.19 255 ARG A C 1
ATOM 1867 O O . ARG A 1 255 ? 0.301 7.481 17.823 1.00 90.19 255 ARG A O 1
ATOM 1874 N N . PHE A 1 256 ? 1.135 5.417 17.538 1.00 90.62 256 PHE A N 1
ATOM 1875 C CA . PHE A 1 256 ? -0.050 4.830 16.903 1.00 90.62 256 PHE A CA 1
ATOM 1876 C C . PHE A 1 256 ? -0.545 3.569 17.635 1.00 90.62 256 PHE A C 1
ATOM 1878 O O . PHE A 1 256 ? -0.972 2.597 17.008 1.00 90.62 256 PHE A O 1
ATOM 1885 N N . ALA A 1 257 ? -0.516 3.582 18.971 1.00 85.62 257 ALA A N 1
ATOM 1886 C CA . ALA A 1 257 ? -0.991 2.483 19.814 1.00 85.62 257 ALA A CA 1
ATOM 1887 C C . ALA A 1 257 ? -2.404 2.000 19.407 1.00 85.62 257 ALA A C 1
ATOM 1889 O O . ALA A 1 257 ? -3.330 2.796 19.236 1.00 85.62 257 ALA A O 1
ATOM 1890 N N . GLY A 1 258 ? -2.565 0.687 19.193 1.00 88.12 258 GLY A N 1
ATOM 1891 C CA . GLY A 1 258 ? -3.821 0.065 18.731 1.00 88.12 258 GLY A CA 1
ATOM 1892 C C . GLY A 1 258 ? -4.249 0.402 17.288 1.00 88.12 258 GLY A C 1
ATOM 1893 O O . GLY A 1 258 ? -5.321 -0.027 16.838 1.00 88.12 258 GLY A O 1
ATOM 1894 N N . ARG A 1 259 ? -3.433 1.173 16.557 1.00 94.31 259 ARG A N 1
ATOM 1895 C CA . ARG A 1 259 ? -3.654 1.643 15.177 1.00 94.31 259 ARG A CA 1
ATOM 1896 C C . ARG A 1 259 ? -2.442 1.394 14.267 1.00 94.31 259 ARG A C 1
ATOM 1898 O O . ARG A 1 259 ? -2.372 1.982 13.190 1.00 94.31 259 ARG A O 1
ATOM 1905 N N . ALA A 1 260 ? -1.514 0.535 14.685 1.00 95.50 260 ALA A N 1
ATOM 1906 C CA . ALA A 1 260 ? -0.290 0.219 13.961 1.00 95.50 260 ALA A CA 1
ATOM 1907 C C . ALA A 1 260 ? -0.103 -1.284 13.715 1.00 95.50 260 ALA A C 1
ATOM 1909 O O . ALA A 1 260 ? -0.364 -2.100 14.598 1.00 95.50 260 ALA A O 1
ATOM 1910 N N . TRP A 1 261 ? 0.422 -1.616 12.534 1.00 96.94 261 TRP A N 1
ATOM 1911 C CA . TRP A 1 261 ? 0.825 -2.961 12.114 1.00 96.94 261 TRP A CA 1
ATOM 1912 C C . TRP A 1 261 ? 2.182 -2.916 11.400 1.00 96.94 261 TRP A C 1
ATOM 1914 O O . TRP A 1 261 ? 2.641 -1.856 10.973 1.00 96.94 261 TRP A O 1
ATOM 1924 N N . ILE A 1 262 ? 2.808 -4.076 11.211 1.00 96.50 262 ILE A N 1
ATOM 1925 C CA . ILE A 1 262 ? 3.989 -4.260 10.358 1.00 96.50 262 ILE A CA 1
ATOM 1926 C C . ILE A 1 262 ? 3.563 -4.943 9.052 1.00 96.50 262 ILE A C 1
ATOM 1928 O O . ILE A 1 262 ? 3.023 -6.051 9.072 1.00 96.50 262 ILE A O 1
ATOM 1932 N N . ALA A 1 263 ? 3.836 -4.305 7.913 1.00 96.19 263 ALA A N 1
ATOM 1933 C CA . ALA A 1 263 ? 3.550 -4.840 6.587 1.00 96.19 263 ALA A CA 1
ATOM 1934 C C . ALA A 1 263 ? 4.503 -5.998 6.233 1.00 96.19 263 ALA A C 1
ATOM 1936 O O . ALA A 1 263 ? 5.709 -5.823 6.039 1.00 96.19 263 ALA A O 1
ATOM 1937 N N . ALA A 1 264 ? 3.948 -7.202 6.121 1.00 95.25 264 ALA A N 1
ATOM 1938 C CA . ALA A 1 264 ? 4.642 -8.393 5.661 1.00 95.25 264 ALA A CA 1
ATOM 1939 C C . ALA A 1 264 ? 4.587 -8.478 4.130 1.00 95.25 264 ALA A C 1
ATOM 1941 O O . ALA A 1 264 ? 3.658 -9.024 3.533 1.00 95.25 264 ALA A O 1
ATOM 1942 N N . GLU A 1 265 ? 5.616 -7.938 3.488 1.00 94.12 265 GLU A N 1
ATOM 1943 C CA . GLU A 1 265 ? 5.792 -7.986 2.036 1.00 94.12 265 GLU A CA 1
ATOM 1944 C C . GLU A 1 265 ? 6.644 -9.200 1.655 1.00 94.12 265 GLU A C 1
ATOM 1946 O O . GLU A 1 265 ? 7.869 -9.181 1.799 1.00 94.12 265 GLU A O 1
ATOM 1951 N N . LEU A 1 266 ? 5.980 -10.269 1.205 1.00 93.25 266 LEU A N 1
ATOM 1952 C CA . LEU A 1 266 ? 6.592 -11.524 0.763 1.00 93.25 266 LEU A CA 1
ATOM 1953 C C . LEU A 1 266 ? 6.406 -11.639 -0.750 1.00 93.25 266 LEU A C 1
ATOM 1955 O O . LEU A 1 266 ? 5.285 -11.797 -1.246 1.00 93.25 266 LEU A O 1
ATOM 1959 N N . LEU A 1 267 ? 7.503 -11.485 -1.488 1.00 91.69 267 LEU A N 1
ATOM 1960 C CA . LEU A 1 267 ? 7.505 -11.253 -2.936 1.00 91.69 267 LEU A CA 1
ATOM 1961 C C . LEU A 1 267 ? 8.115 -12.422 -3.718 1.00 91.69 267 LEU A C 1
ATOM 1963 O O . LEU A 1 267 ? 8.473 -12.258 -4.880 1.00 91.69 267 LEU A O 1
ATOM 1967 N N . GLN A 1 268 ? 8.231 -13.598 -3.099 1.00 89.69 268 GLN A N 1
ATOM 1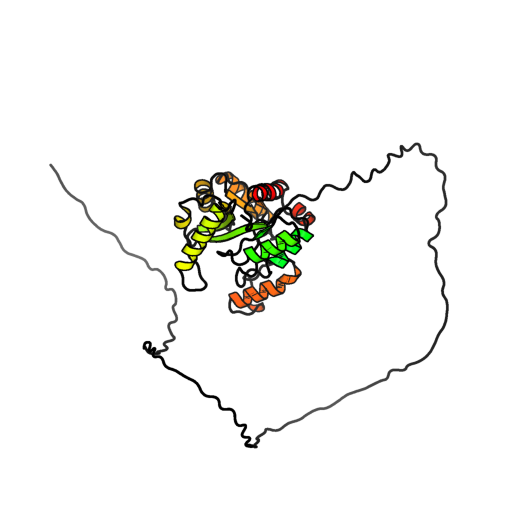968 C CA . GLN A 1 268 ? 8.937 -14.769 -3.627 1.00 89.69 268 GLN A CA 1
ATOM 1969 C C . GLN A 1 268 ? 10.412 -14.462 -3.929 1.00 89.69 268 GLN A C 1
ATOM 1971 O O . GLN A 1 268 ? 10.949 -14.862 -4.965 1.00 89.69 268 GLN A O 1
ATOM 1976 N N . GLY A 1 269 ? 11.059 -13.714 -3.030 1.00 87.00 269 GLY A N 1
ATOM 1977 C CA . GLY A 1 269 ? 12.514 -13.614 -2.983 1.00 87.00 269 GLY A CA 1
ATOM 1978 C C . GLY A 1 269 ? 13.141 -14.861 -2.342 1.00 87.00 269 GLY A C 1
ATOM 1979 O O . GLY A 1 269 ? 12.440 -15.625 -1.671 1.00 87.00 269 GLY A O 1
ATOM 1980 N N . PRO A 1 270 ? 14.461 -15.071 -2.504 1.00 83.62 270 PRO A N 1
ATOM 1981 C CA . PRO A 1 270 ? 15.166 -16.183 -1.856 1.00 83.62 270 PRO A CA 1
ATOM 1982 C C . PRO A 1 270 ? 15.051 -16.125 -0.323 1.00 83.62 270 PRO A C 1
ATOM 1984 O O . PRO A 1 270 ? 14.931 -17.159 0.331 1.00 83.62 270 PRO A O 1
ATOM 1987 N N . ASP A 1 271 ? 15.000 -14.914 0.236 1.00 86.50 271 ASP A N 1
ATOM 1988 C CA . ASP A 1 271 ? 15.029 -14.665 1.678 1.00 86.50 271 ASP A CA 1
ATOM 1989 C C . ASP A 1 271 ? 13.640 -14.479 2.315 1.00 86.50 271 ASP A C 1
ATOM 1991 O O . ASP A 1 271 ? 13.562 -14.138 3.493 1.00 86.50 271 ASP A O 1
ATOM 1995 N N . ASP A 1 272 ? 12.529 -14.710 1.596 1.00 89.19 272 ASP A N 1
ATOM 1996 C CA . ASP A 1 272 ? 11.153 -14.476 2.093 1.00 89.19 272 ASP A CA 1
ATOM 1997 C C . ASP A 1 272 ? 10.898 -15.132 3.471 1.00 89.19 272 ASP A C 1
ATOM 1999 O O . ASP A 1 272 ? 10.273 -14.534 4.349 1.00 89.19 272 ASP A O 1
ATOM 2003 N N . ARG A 1 273 ? 11.430 -16.343 3.701 1.00 89.81 273 ARG A N 1
ATOM 2004 C CA . ARG A 1 273 ? 11.322 -17.053 4.991 1.00 89.81 273 ARG A CA 1
ATOM 2005 C C . ARG A 1 273 ? 12.084 -16.338 6.112 1.00 89.81 273 ARG A C 1
ATOM 2007 O O . ARG A 1 273 ? 11.560 -16.216 7.218 1.00 89.81 273 ARG A O 1
ATOM 2014 N N . ALA A 1 274 ? 13.300 -15.869 5.834 1.00 91.38 274 ALA A N 1
ATOM 2015 C CA . ALA A 1 274 ? 14.107 -15.113 6.788 1.00 91.38 274 ALA A CA 1
ATOM 2016 C C . ALA A 1 274 ? 13.500 -13.724 7.051 1.00 91.38 274 ALA A C 1
ATOM 2018 O O . ALA A 1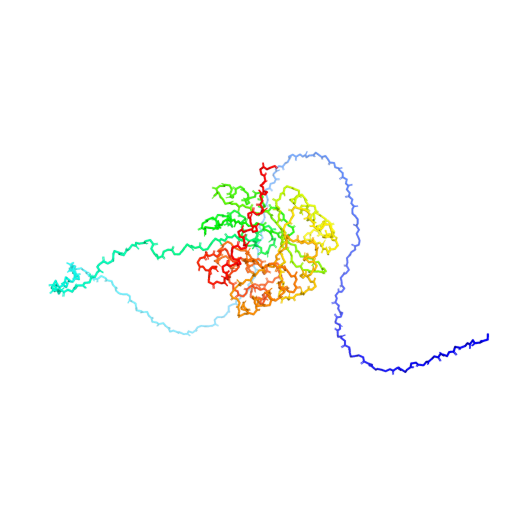 274 ? 13.466 -13.278 8.196 1.00 91.38 274 ALA A O 1
ATOM 2019 N N . ARG A 1 275 ? 12.930 -13.085 6.018 1.00 91.56 275 ARG A N 1
ATOM 2020 C CA . ARG A 1 275 ? 12.175 -11.829 6.122 1.00 91.56 275 ARG A CA 1
ATOM 2021 C C . ARG A 1 275 ? 10.964 -11.986 7.031 1.00 91.56 275 ARG A C 1
ATOM 2023 O O . ARG A 1 275 ? 10.838 -11.227 7.983 1.00 91.56 275 ARG A O 1
ATOM 2030 N N . LEU A 1 276 ? 10.128 -13.007 6.828 1.00 93.25 276 LEU A N 1
ATOM 2031 C CA . LEU A 1 276 ? 8.991 -13.272 7.716 1.00 93.25 276 LEU A CA 1
ATOM 2032 C C . LEU A 1 276 ? 9.427 -13.528 9.171 1.00 93.25 276 LEU A C 1
ATOM 2034 O O . LEU A 1 276 ? 8.774 -13.043 10.093 1.00 93.25 276 LEU A O 1
ATOM 2038 N N . ALA A 1 277 ? 10.530 -14.250 9.391 1.00 93.38 277 ALA A N 1
ATOM 2039 C CA . ALA A 1 277 ? 11.068 -14.478 10.733 1.00 93.38 277 ALA A CA 1
ATOM 2040 C C . ALA A 1 277 ? 11.553 -13.175 11.400 1.00 93.38 277 ALA A C 1
ATOM 2042 O O . ALA A 1 277 ? 11.170 -12.900 12.536 1.00 93.38 277 ALA A O 1
ATOM 2043 N N . GLY A 1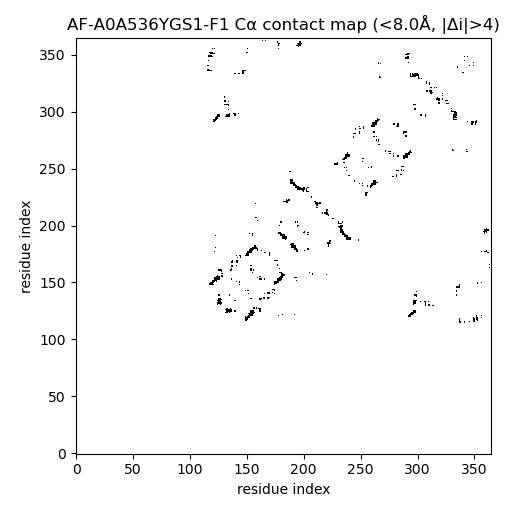 278 ? 12.321 -12.344 10.685 1.00 93.44 278 GLY A N 1
ATOM 2044 C CA . GLY A 1 278 ? 12.794 -11.046 11.181 1.00 93.44 278 GLY A CA 1
ATOM 2045 C C . GLY A 1 278 ? 11.657 -10.064 11.473 1.00 93.44 278 GLY A C 1
ATOM 2046 O O . GLY A 1 278 ? 11.659 -9.409 12.511 1.00 93.44 278 GLY A O 1
ATOM 2047 N N . LEU A 1 279 ? 10.633 -10.022 10.613 1.00 94.12 279 LEU A N 1
ATOM 2048 C CA . LEU A 1 279 ? 9.421 -9.228 10.840 1.00 94.12 279 LEU A CA 1
ATOM 2049 C C . LEU A 1 279 ? 8.630 -9.716 12.060 1.00 94.12 279 LEU A C 1
ATOM 2051 O O . LEU A 1 279 ? 8.155 -8.895 12.840 1.00 94.12 279 LEU A O 1
ATOM 2055 N N . ARG A 1 280 ? 8.505 -11.038 12.257 1.00 94.56 280 ARG A N 1
ATOM 2056 C CA . ARG A 1 280 ? 7.848 -11.608 13.446 1.00 94.56 280 ARG A CA 1
ATOM 2057 C C . ARG A 1 280 ? 8.601 -11.250 14.727 1.00 94.56 280 ARG A C 1
ATOM 2059 O O . ARG A 1 280 ? 7.960 -10.943 15.724 1.00 94.56 280 ARG A O 1
ATOM 2066 N N . GLU A 1 281 ? 9.932 -11.251 14.705 1.00 94.19 281 GLU A N 1
ATOM 2067 C CA . GLU A 1 281 ? 10.738 -10.830 15.857 1.00 94.19 281 GLU A CA 1
ATOM 2068 C C . GLU A 1 281 ? 10.595 -9.326 16.136 1.00 94.19 281 GLU A C 1
ATOM 2070 O O . GLU A 1 281 ? 10.365 -8.928 17.276 1.00 94.19 281 GLU A O 1
ATOM 2075 N N . LEU A 1 282 ? 10.611 -8.494 15.090 1.00 93.44 282 LEU A N 1
ATOM 2076 C CA . LEU A 1 282 ? 10.350 -7.056 15.195 1.00 93.44 282 LEU A CA 1
ATOM 2077 C C . LEU A 1 282 ? 8.967 -6.768 15.810 1.00 93.44 282 LEU A C 1
ATOM 2079 O O . LEU A 1 282 ? 8.845 -5.895 16.673 1.00 93.44 282 LEU A O 1
ATOM 2083 N N . GLY A 1 283 ? 7.943 -7.533 15.417 1.00 93.50 283 GLY A N 1
ATOM 2084 C CA . GLY A 1 283 ? 6.595 -7.468 15.988 1.00 93.50 283 GLY A CA 1
ATOM 2085 C C . GLY A 1 283 ? 6.552 -7.822 17.476 1.00 93.50 283 GLY A C 1
ATOM 2086 O O . GLY A 1 283 ? 5.957 -7.080 18.251 1.00 93.50 283 GLY A O 1
ATOM 2087 N N . LYS A 1 284 ? 7.259 -8.875 17.918 1.00 93.25 284 LYS A N 1
ATOM 2088 C CA . LYS A 1 284 ? 7.383 -9.198 19.357 1.00 93.25 284 LYS A CA 1
ATOM 2089 C C . LYS A 1 284 ? 8.047 -8.068 20.147 1.00 93.25 284 LYS A C 1
ATOM 2091 O O . LYS A 1 284 ? 7.558 -7.703 21.209 1.00 93.25 284 LYS A O 1
ATOM 2096 N N . VAL A 1 285 ? 9.151 -7.518 19.633 1.00 92.94 285 VAL A N 1
ATOM 2097 C CA . VAL A 1 285 ? 9.948 -6.482 20.320 1.00 92.94 285 VAL A CA 1
ATOM 2098 C C . VAL A 1 285 ? 9.209 -5.141 20.417 1.00 92.94 285 VAL A C 1
ATOM 2100 O O . VAL A 1 285 ? 9.431 -4.391 21.364 1.00 92.94 285 VAL A O 1
ATOM 2103 N N . SER A 1 286 ? 8.345 -4.826 19.448 1.00 91.44 286 SER A N 1
ATOM 2104 C CA . SER A 1 286 ? 7.561 -3.579 19.412 1.00 91.44 286 SER A CA 1
ATOM 2105 C C . SER A 1 286 ? 6.111 -3.724 19.887 1.00 91.44 286 SER A C 1
ATOM 2107 O O . SER A 1 286 ? 5.416 -2.721 20.012 1.00 91.44 286 SER A O 1
ATOM 2109 N N . GLY A 1 287 ? 5.637 -4.950 20.127 1.00 92.25 287 GLY A N 1
ATOM 2110 C CA . GLY A 1 287 ? 4.226 -5.240 20.399 1.00 92.25 287 GLY A CA 1
ATOM 2111 C C . GLY A 1 287 ? 3.294 -5.040 19.195 1.00 92.25 287 GLY A C 1
ATOM 2112 O O . GLY A 1 287 ? 2.077 -5.023 19.375 1.00 92.25 287 GLY A O 1
ATOM 2113 N N . LEU A 1 288 ? 3.831 -4.868 17.980 1.00 94.12 288 LEU A N 1
ATOM 2114 C CA . LEU A 1 288 ? 3.035 -4.604 16.782 1.00 94.12 288 LEU A CA 1
ATOM 2115 C C . LEU A 1 288 ? 2.578 -5.903 16.089 1.00 94.12 288 LEU A C 1
ATOM 2117 O O . LEU A 1 288 ? 3.419 -6.752 15.772 1.00 94.12 288 LEU A O 1
ATOM 2121 N N . PRO A 1 289 ? 1.276 -6.051 15.775 1.00 95.62 289 PRO A N 1
ATOM 2122 C CA . PRO A 1 289 ? 0.786 -7.135 14.928 1.00 95.62 289 PRO A CA 1
ATOM 2123 C C . PRO A 1 289 ? 1.344 -7.033 13.501 1.00 95.62 289 PRO A C 1
ATOM 2125 O O . PRO A 1 289 ? 1.645 -5.951 12.996 1.00 95.62 289 PRO A O 1
ATOM 2128 N N . LEU A 1 290 ? 1.465 -8.175 12.825 1.00 96.44 290 LEU A N 1
ATOM 2129 C CA . LEU A 1 290 ? 1.858 -8.246 11.416 1.00 96.44 290 LEU A CA 1
ATOM 2130 C C . LEU A 1 290 ? 0.615 -8.354 10.529 1.00 96.44 290 LEU A C 1
ATOM 2132 O O . LEU A 1 290 ? -0.378 -8.962 10.918 1.00 96.44 290 LEU A O 1
ATOM 2136 N N . VAL A 1 291 ? 0.701 -7.831 9.308 1.00 97.25 291 VAL A N 1
ATOM 2137 C CA . VAL A 1 291 ? -0.382 -7.874 8.318 1.00 97.25 291 VAL A CA 1
ATOM 2138 C C . VAL A 1 291 ? 0.178 -8.169 6.925 1.00 97.25 291 VAL A C 1
ATOM 2140 O O . VAL A 1 291 ? 1.243 -7.667 6.571 1.00 97.25 291 VAL A O 1
ATOM 2143 N N . ALA A 1 292 ? -0.484 -9.008 6.124 1.00 96.88 292 ALA A N 1
ATOM 2144 C CA . ALA A 1 292 ? 0.003 -9.342 4.782 1.00 96.88 292 ALA A CA 1
ATOM 2145 C C . ALA A 1 292 ? -0.157 -8.161 3.803 1.00 96.88 292 ALA A C 1
ATOM 2147 O O . ALA A 1 292 ? -1.249 -7.623 3.646 1.00 96.88 292 ALA A O 1
ATOM 2148 N N . ALA A 1 293 ? 0.910 -7.797 3.088 1.00 95.69 293 ALA A N 1
ATOM 2149 C CA . ALA A 1 293 ? 0.909 -6.701 2.115 1.00 95.69 293 ALA A CA 1
ATOM 2150 C C . ALA A 1 293 ? 1.602 -7.112 0.806 1.00 95.69 293 ALA A C 1
ATOM 2152 O O . ALA A 1 293 ? 2.577 -7.867 0.823 1.00 95.69 293 ALA A O 1
ATOM 2153 N N . GLY A 1 294 ? 1.101 -6.642 -0.337 1.00 91.56 294 GLY A N 1
ATOM 2154 C CA . GLY A 1 294 ? 1.645 -6.962 -1.656 1.00 91.56 294 GLY A CA 1
ATOM 2155 C C . GLY A 1 294 ? 2.627 -5.945 -2.241 1.00 91.56 294 GLY A C 1
ATOM 2156 O O . GLY A 1 294 ? 3.337 -6.316 -3.178 1.00 91.56 294 GLY A O 1
ATOM 2157 N N . ASP A 1 295 ? 2.663 -4.704 -1.727 1.00 94.94 295 ASP A N 1
ATOM 2158 C CA . ASP A 1 295 ? 3.388 -3.547 -2.305 1.00 94.94 295 ASP A CA 1
ATOM 2159 C C . ASP A 1 295 ? 3.251 -3.548 -3.842 1.00 94.94 295 ASP A C 1
ATOM 2161 O O . ASP A 1 295 ? 4.190 -3.757 -4.628 1.00 94.94 295 ASP A O 1
ATOM 2165 N N . VAL A 1 296 ? 1.976 -3.483 -4.242 1.00 96.69 296 VAL A N 1
ATOM 2166 C CA . VAL A 1 296 ? 1.476 -3.776 -5.585 1.00 96.69 296 VAL A CA 1
ATOM 2167 C C . VAL A 1 296 ? 1.667 -2.566 -6.482 1.00 96.69 296 VAL A C 1
ATOM 2169 O O . VAL A 1 296 ? 1.052 -1.528 -6.266 1.00 96.69 296 VAL A O 1
ATOM 2172 N N . HIS A 1 297 ? 2.483 -2.691 -7.531 1.00 96.69 297 HIS A N 1
ATOM 2173 C CA . HIS A 1 297 ? 2.725 -1.597 -8.495 1.00 96.69 297 HIS A CA 1
ATOM 2174 C C . HIS A 1 297 ? 2.036 -1.841 -9.842 1.00 96.69 297 HIS A C 1
ATOM 2176 O O . HIS A 1 297 ? 2.098 -1.007 -10.747 1.00 96.69 297 HIS A O 1
ATOM 2182 N N . MET A 1 298 ? 1.394 -2.998 -10.020 1.00 96.75 298 MET A N 1
ATOM 2183 C CA . MET A 1 298 ? 0.714 -3.370 -11.259 1.00 96.75 298 MET A CA 1
ATOM 2184 C C . MET A 1 298 ? -0.505 -4.263 -11.016 1.00 96.75 298 MET A C 1
ATOM 2186 O O . MET A 1 298 ? -0.487 -5.140 -10.166 1.00 96.75 298 MET A O 1
ATOM 2190 N N . HIS A 1 299 ? -1.564 -4.114 -11.811 1.00 97.31 299 HIS A N 1
ATOM 2191 C CA . HIS A 1 299 ? -2.741 -4.977 -11.670 1.00 97.31 299 HIS A CA 1
ATOM 2192 C C . HIS A 1 299 ? -2.471 -6.428 -12.134 1.00 97.31 299 HIS A C 1
ATOM 2194 O O . HIS A 1 299 ? -2.994 -7.376 -11.551 1.00 97.31 299 HIS A O 1
ATOM 2200 N N . VAL A 1 300 ? -1.607 -6.635 -13.138 1.00 97.12 300 VAL A N 1
ATOM 2201 C CA . VAL A 1 300 ? -1.261 -7.964 -13.685 1.00 97.12 300 VAL A CA 1
ATOM 2202 C C . VAL A 1 300 ? 0.234 -8.134 -13.947 1.00 97.12 300 VAL A C 1
ATOM 2204 O O . VAL A 1 300 ? 0.923 -7.198 -14.349 1.00 97.12 300 VAL A O 1
ATOM 2207 N N . ARG A 1 301 ? 0.711 -9.379 -13.812 1.00 96.19 301 ARG A N 1
ATOM 2208 C CA . ARG A 1 301 ? 2.109 -9.799 -14.018 1.00 96.19 301 ARG A CA 1
ATOM 2209 C C . ARG A 1 301 ? 2.695 -9.405 -15.382 1.00 96.19 301 ARG A C 1
ATOM 2211 O O . ARG A 1 301 ? 3.872 -9.071 -15.468 1.00 96.19 301 ARG A O 1
ATOM 2218 N N . SER A 1 302 ? 1.889 -9.425 -16.448 1.00 96.19 302 SER A N 1
ATOM 2219 C CA . SER A 1 302 ? 2.322 -9.074 -17.814 1.00 96.19 302 SER A CA 1
ATOM 2220 C C . SER A 1 302 ? 2.750 -7.611 -17.962 1.00 96.19 302 SER A C 1
ATOM 2222 O O . SER A 1 302 ? 3.470 -7.274 -18.899 1.00 96.19 302 SER A O 1
ATOM 2224 N N . ARG A 1 303 ? 2.375 -6.736 -17.020 1.00 96.06 303 ARG A N 1
ATOM 2225 C CA . ARG A 1 303 ? 2.729 -5.314 -17.041 1.00 96.06 303 ARG A CA 1
ATOM 2226 C C . ARG A 1 303 ? 4.151 -5.014 -16.542 1.00 96.06 303 ARG A C 1
ATOM 2228 O O . ARG A 1 303 ? 4.579 -3.862 -16.588 1.00 96.06 303 ARG A O 1
ATOM 2235 N N . LYS A 1 304 ? 4.916 -6.037 -16.146 1.00 95.81 304 LYS A N 1
ATOM 2236 C CA . LYS A 1 304 ? 6.319 -5.923 -15.715 1.00 95.81 304 LYS A CA 1
ATOM 2237 C C . LYS A 1 304 ? 7.185 -5.100 -16.682 1.00 95.81 304 LYS A C 1
ATOM 2239 O O . LYS A 1 304 ? 7.839 -4.164 -16.242 1.00 95.81 304 LYS A O 1
ATOM 2244 N N . ALA A 1 305 ? 7.096 -5.339 -17.993 1.00 95.44 305 ALA A N 1
ATOM 2245 C CA . ALA A 1 305 ? 7.868 -4.584 -18.989 1.00 95.44 305 ALA A CA 1
ATOM 2246 C C . ALA A 1 305 ? 7.575 -3.065 -18.984 1.00 95.44 305 ALA A C 1
ATOM 2248 O O . ALA A 1 305 ? 8.484 -2.254 -19.174 1.00 95.44 305 ALA A O 1
ATOM 2249 N N . LEU A 1 306 ? 6.326 -2.659 -18.717 1.00 95.81 306 LEU A N 1
ATOM 2250 C CA . LEU A 1 306 ? 5.972 -1.246 -18.547 1.00 95.81 306 LEU A CA 1
ATOM 2251 C C . LEU A 1 306 ? 6.550 -0.691 -17.239 1.00 95.81 306 LEU A C 1
ATOM 2253 O O . LEU A 1 306 ? 7.113 0.397 -17.241 1.00 95.81 306 LEU A O 1
ATOM 2257 N N . GLN A 1 307 ? 6.459 -1.445 -16.141 1.00 96.31 307 GLN A N 1
ATOM 2258 C CA . GLN A 1 307 ? 7.024 -1.066 -14.840 1.00 96.31 307 GLN A CA 1
ATOM 2259 C C . GLN A 1 307 ? 8.555 -0.871 -14.912 1.00 96.31 307 GLN A C 1
ATOM 2261 O O . GLN A 1 307 ? 9.081 0.110 -14.379 1.00 96.31 307 GLN A O 1
ATOM 2266 N N . ASP A 1 308 ? 9.260 -1.739 -15.640 1.00 96.12 308 ASP A N 1
ATOM 2267 C CA . ASP A 1 308 ? 10.698 -1.609 -15.901 1.00 96.12 308 ASP A CA 1
ATOM 2268 C C . ASP A 1 308 ? 11.021 -0.389 -16.769 1.00 96.12 308 ASP A C 1
ATOM 2270 O O . ASP A 1 308 ? 11.953 0.358 -16.473 1.00 96.12 308 ASP A O 1
ATOM 2274 N N . THR A 1 309 ? 10.207 -0.125 -17.794 1.00 95.88 309 THR A N 1
ATOM 2275 C CA . THR A 1 309 ? 10.352 1.061 -18.653 1.00 95.88 309 THR A CA 1
ATOM 2276 C C . THR A 1 309 ? 10.139 2.358 -17.863 1.00 95.88 309 THR A C 1
ATOM 2278 O O . THR A 1 309 ? 10.937 3.287 -17.979 1.00 95.88 309 THR A O 1
ATOM 2281 N N . LEU A 1 310 ? 9.116 2.421 -17.002 1.00 96.50 310 LEU A N 1
ATOM 2282 C CA . LEU A 1 310 ? 8.873 3.558 -16.105 1.00 96.50 310 LEU A CA 1
ATOM 2283 C C . LEU A 1 310 ? 10.040 3.763 -15.128 1.00 96.50 310 LEU A C 1
ATOM 2285 O O . LEU A 1 310 ? 10.478 4.895 -14.921 1.00 96.50 310 LEU A O 1
ATOM 2289 N N . THR A 1 311 ? 10.603 2.675 -14.596 1.00 95.62 311 THR A N 1
ATOM 2290 C CA . THR A 1 311 ? 11.781 2.723 -13.718 1.00 95.62 311 THR A CA 1
ATOM 2291 C C . THR A 1 311 ? 13.017 3.246 -14.453 1.00 95.62 311 THR A C 1
ATOM 2293 O O . THR A 1 311 ? 13.718 4.108 -13.924 1.00 95.62 311 THR A O 1
ATOM 2296 N N . ALA A 1 312 ? 13.253 2.803 -15.689 1.00 96.50 312 ALA A N 1
ATOM 2297 C CA . ALA A 1 312 ? 14.342 3.295 -16.530 1.00 96.50 312 ALA A CA 1
ATOM 2298 C C . ALA A 1 312 ? 14.209 4.798 -16.835 1.00 96.50 312 ALA A C 1
ATOM 2300 O O . ALA A 1 312 ? 15.178 5.544 -16.684 1.00 96.50 312 ALA A O 1
ATOM 2301 N N . ILE A 1 313 ? 12.995 5.267 -17.153 1.00 96.62 313 ILE A N 1
ATOM 2302 C CA . ILE A 1 313 ? 12.690 6.695 -17.351 1.00 96.62 313 ILE A CA 1
ATOM 2303 C C . ILE A 1 313 ? 12.936 7.492 -16.059 1.00 96.62 313 ILE A C 1
ATOM 2305 O O . ILE A 1 313 ? 13.591 8.534 -16.103 1.00 96.62 313 ILE A O 1
ATOM 2309 N N . ARG A 1 314 ? 12.475 6.992 -14.901 1.00 94.31 314 ARG A N 1
ATOM 2310 C CA . ARG A 1 314 ? 12.685 7.619 -13.580 1.00 94.31 314 ARG A CA 1
ATOM 2311 C C . ARG A 1 314 ? 14.167 7.807 -13.261 1.00 94.31 314 ARG A C 1
ATOM 2313 O O . ARG A 1 314 ? 14.561 8.863 -12.776 1.00 94.31 314 ARG A O 1
ATOM 2320 N N . LEU A 1 315 ? 14.976 6.796 -13.571 1.00 95.38 315 LEU A N 1
ATOM 2321 C CA . LEU A 1 315 ? 16.425 6.780 -13.359 1.00 95.38 315 LEU A CA 1
ATOM 2322 C C . LEU A 1 315 ? 17.223 7.411 -14.515 1.00 95.38 315 LEU A C 1
ATOM 2324 O O . LEU A 1 315 ? 18.449 7.439 -14.456 1.00 95.38 315 LEU A O 1
ATOM 2328 N N . ARG A 1 316 ? 16.545 7.924 -15.555 1.00 96.00 316 ARG A N 1
ATOM 2329 C CA . ARG A 1 316 ? 17.139 8.535 -16.760 1.00 96.00 316 ARG A CA 1
ATOM 2330 C C . ARG A 1 316 ? 18.191 7.649 -17.439 1.00 96.00 316 ARG A C 1
ATOM 2332 O O . ARG A 1 316 ? 19.230 8.128 -17.884 1.00 96.00 316 ARG A O 1
ATOM 2339 N N . THR A 1 317 ? 17.915 6.352 -17.515 1.00 96.38 317 THR A N 1
ATOM 2340 C CA . THR A 1 317 ? 18.821 5.344 -18.077 1.00 96.38 317 THR A CA 1
ATOM 2341 C C . THR A 1 317 ? 18.063 4.371 -18.986 1.00 96.38 317 THR A C 1
ATOM 2343 O O . THR A 1 317 ? 16.854 4.492 -19.178 1.00 96.38 317 THR A O 1
ATOM 2346 N N . THR A 1 318 ? 18.763 3.411 -19.590 1.00 95.56 318 THR A N 1
ATOM 2347 C CA . THR A 1 318 ? 18.131 2.357 -20.401 1.00 95.56 318 THR A CA 1
ATOM 2348 C C . THR A 1 318 ? 17.725 1.171 -19.528 1.00 95.56 318 THR A C 1
ATOM 2350 O O . THR A 1 318 ? 18.406 0.871 -18.552 1.00 95.56 318 THR A O 1
ATOM 2353 N N . VAL A 1 319 ? 16.680 0.429 -19.917 1.00 94.31 319 VAL A N 1
ATOM 2354 C CA . VAL A 1 319 ? 16.244 -0.793 -19.203 1.00 94.31 319 VAL A CA 1
ATOM 2355 C C . VAL A 1 319 ? 17.406 -1.782 -19.014 1.00 94.31 319 VAL A C 1
ATOM 2357 O O . VAL A 1 319 ? 17.571 -2.344 -17.936 1.00 94.31 319 VAL A O 1
ATOM 2360 N N . ARG A 1 320 ? 18.279 -1.927 -20.024 1.00 94.31 320 ARG A N 1
ATOM 2361 C CA . ARG A 1 320 ? 19.490 -2.766 -19.954 1.00 94.31 320 ARG A CA 1
ATOM 2362 C C . ARG A 1 320 ? 20.496 -2.292 -18.895 1.00 94.31 320 ARG A C 1
ATOM 2364 O O . ARG A 1 320 ? 21.183 -3.121 -18.311 1.00 94.31 320 ARG A O 1
ATOM 2371 N N . ALA A 1 321 ? 20.600 -0.985 -18.667 1.00 94.56 321 ALA A N 1
ATOM 2372 C CA . ALA A 1 321 ? 21.549 -0.384 -17.732 1.00 94.56 321 ALA A CA 1
ATOM 2373 C C . ALA A 1 321 ? 20.994 -0.209 -16.304 1.00 94.56 321 ALA A C 1
ATOM 2375 O O . ALA A 1 321 ? 21.754 0.140 -15.406 1.00 94.56 321 ALA A O 1
ATOM 2376 N N . CYS A 1 322 ? 19.701 -0.459 -16.063 1.00 91.25 322 CYS A N 1
ATOM 2377 C CA . CYS A 1 322 ? 19.109 -0.344 -14.726 1.00 91.25 322 CYS A CA 1
ATOM 2378 C C . CYS A 1 322 ? 19.652 -1.368 -13.713 1.00 91.25 322 CYS A C 1
ATOM 2380 O O . CYS A 1 322 ? 19.657 -1.082 -12.516 1.00 91.25 322 CYS A O 1
ATOM 2382 N N . GLY A 1 323 ? 20.080 -2.555 -14.161 1.00 91.88 323 GLY A N 1
ATOM 2383 C CA . GLY A 1 323 ? 20.600 -3.613 -13.286 1.00 91.88 323 GLY A CA 1
ATOM 2384 C C . GLY A 1 323 ? 19.669 -3.917 -12.102 1.00 91.88 323 GLY A C 1
ATOM 2385 O O . GLY A 1 323 ? 18.465 -4.100 -12.278 1.00 91.88 323 GLY A O 1
ATOM 2386 N N . HIS A 1 324 ? 20.222 -3.912 -10.887 1.00 89.94 324 HIS A N 1
ATOM 2387 C CA . HIS A 1 324 ? 19.494 -4.171 -9.635 1.00 89.94 324 HIS A CA 1
ATOM 2388 C C . HIS A 1 324 ? 18.470 -3.092 -9.234 1.00 89.94 324 HIS A C 1
ATOM 2390 O O . HIS A 1 324 ? 17.769 -3.271 -8.242 1.00 89.94 324 HIS A O 1
ATOM 2396 N N . ALA A 1 325 ? 18.357 -1.982 -9.972 1.00 90.31 325 ALA A N 1
ATOM 2397 C CA . ALA A 1 325 ? 17.311 -0.989 -9.729 1.00 90.31 325 ALA A CA 1
ATOM 2398 C C . ALA A 1 325 ? 15.934 -1.412 -10.287 1.00 90.31 325 ALA A C 1
ATOM 2400 O O . ALA A 1 325 ? 14.919 -0.807 -9.938 1.00 90.31 325 ALA A O 1
ATOM 2401 N N . LEU A 1 326 ? 15.884 -2.442 -11.142 1.00 92.62 326 LEU A N 1
ATOM 2402 C CA . LEU A 1 326 ? 14.639 -3.109 -11.535 1.00 92.62 326 LEU A CA 1
ATOM 2403 C C . LEU A 1 326 ? 14.231 -4.132 -10.471 1.00 92.62 326 LEU A C 1
ATOM 2405 O O . LEU A 1 326 ? 15.083 -4.787 -9.873 1.00 92.62 326 LEU A O 1
ATOM 2409 N N . TYR A 1 327 ? 12.925 -4.350 -10.279 1.00 91.62 327 TYR A N 1
ATOM 2410 C CA . TYR A 1 327 ? 12.485 -5.447 -9.410 1.00 91.62 327 TYR A CA 1
ATOM 2411 C C . TYR A 1 327 ? 12.903 -6.805 -9.997 1.00 91.62 327 TYR A C 1
ATOM 2413 O O . TYR A 1 327 ? 12.699 -7.017 -11.197 1.00 91.62 327 TYR A O 1
ATOM 2421 N N . PRO A 1 328 ? 13.434 -7.734 -9.177 1.00 91.06 328 PRO A N 1
ATOM 2422 C CA . PRO A 1 328 ? 14.033 -8.983 -9.656 1.00 91.06 328 PRO A CA 1
ATOM 2423 C C . PRO A 1 328 ? 13.012 -9.947 -10.271 1.00 91.06 328 PRO A C 1
ATOM 2425 O O . PRO A 1 328 ? 13.372 -10.821 -11.054 1.00 91.06 328 PRO A O 1
ATOM 2428 N N . ASN A 1 329 ? 11.733 -9.799 -9.925 1.00 92.94 329 ASN A N 1
ATOM 2429 C CA . ASN A 1 329 ? 10.645 -10.609 -10.447 1.00 92.94 329 ASN A CA 1
ATOM 2430 C C . ASN A 1 329 ? 9.397 -9.750 -10.725 1.00 92.94 329 ASN A C 1
ATOM 2432 O O . ASN A 1 329 ? 9.408 -8.523 -10.605 1.00 92.94 329 ASN A O 1
ATOM 2436 N N . ALA A 1 330 ? 8.315 -10.412 -11.133 1.00 93.69 330 ALA A N 1
ATOM 2437 C CA . ALA A 1 330 ? 7.042 -9.788 -11.477 1.00 93.69 330 ALA A CA 1
ATOM 2438 C C . ALA A 1 330 ? 5.947 -10.019 -10.413 1.00 93.69 330 ALA A C 1
ATOM 2440 O O . ALA A 1 330 ? 4.764 -9.972 -10.739 1.00 93.69 330 ALA A O 1
ATOM 2441 N N . GLU A 1 331 ? 6.295 -10.296 -9.152 1.00 94.25 331 GLU A N 1
ATOM 2442 C CA . GLU A 1 331 ? 5.308 -10.686 -8.128 1.00 94.25 331 GLU A CA 1
ATOM 2443 C C . GLU A 1 331 ? 4.603 -9.506 -7.435 1.00 94.25 331 GLU A C 1
ATOM 2445 O O . GLU A 1 331 ? 3.604 -9.723 -6.756 1.00 94.25 331 GLU A O 1
ATOM 2450 N N . ARG A 1 332 ? 5.025 -8.260 -7.706 1.00 95.88 332 ARG A N 1
ATOM 2451 C CA . ARG A 1 332 ? 4.382 -6.999 -7.270 1.00 95.88 332 ARG A CA 1
ATOM 2452 C C . ARG A 1 332 ? 3.065 -6.686 -8.003 1.00 95.88 332 ARG A C 1
ATOM 2454 O O . ARG A 1 332 ? 2.871 -5.576 -8.506 1.00 95.88 332 ARG A O 1
ATOM 2461 N N . HIS A 1 333 ? 2.195 -7.686 -8.135 1.00 97.12 333 HIS A N 1
ATOM 2462 C CA . HIS A 1 333 ? 0.885 -7.574 -8.775 1.00 97.12 333 HIS A CA 1
ATOM 2463 C C . HIS A 1 333 ? -0.252 -8.058 -7.869 1.00 97.12 333 HIS A C 1
ATOM 2465 O O . HIS A 1 333 ? -0.004 -8.710 -6.859 1.00 97.12 333 HIS A O 1
ATOM 2471 N N . LEU A 1 334 ? -1.506 -7.790 -8.247 1.00 97.12 334 LEU A N 1
ATOM 2472 C CA . LEU A 1 334 ? -2.672 -8.366 -7.566 1.00 97.12 334 LEU A CA 1
ATOM 2473 C C . LEU A 1 334 ? -2.724 -9.888 -7.818 1.00 97.12 334 LEU A C 1
ATOM 2475 O O . LEU A 1 334 ? -2.928 -10.347 -8.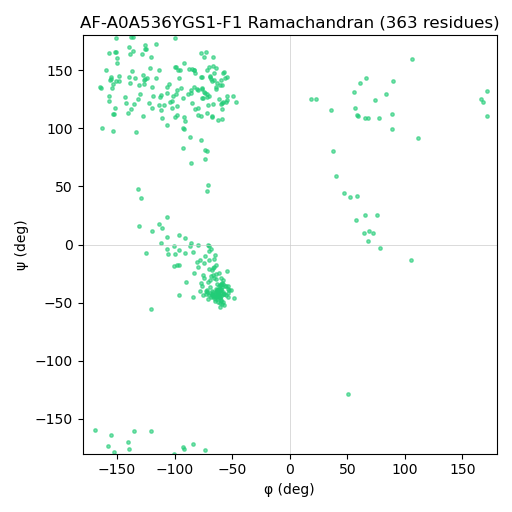950 1.00 97.12 334 LEU A O 1
ATOM 2479 N N . ARG A 1 335 ? -2.479 -10.667 -6.758 1.00 95.94 335 ARG A N 1
ATOM 2480 C CA . ARG A 1 335 ? -2.268 -12.124 -6.781 1.00 95.94 335 ARG A CA 1
ATOM 2481 C C . ARG A 1 335 ? -3.585 -12.882 -6.568 1.00 95.94 335 ARG A C 1
ATOM 2483 O O . ARG A 1 335 ? -4.534 -12.383 -5.986 1.00 95.94 335 ARG A O 1
ATOM 2490 N N . LEU A 1 336 ? -3.644 -14.131 -7.030 1.00 95.94 336 LEU A N 1
ATOM 2491 C CA . LEU A 1 336 ? -4.779 -15.022 -6.745 1.00 95.94 336 LEU A CA 1
ATOM 2492 C C . LEU A 1 336 ? -4.823 -15.381 -5.252 1.00 95.94 336 LEU A C 1
ATOM 2494 O O . LEU A 1 336 ? -3.776 -15.688 -4.681 1.00 95.94 336 LEU A O 1
ATOM 2498 N N . LEU A 1 337 ? -6.019 -15.450 -4.655 1.00 95.75 337 LEU A N 1
ATOM 2499 C CA . LEU A 1 337 ? -6.210 -15.878 -3.257 1.00 95.75 337 LEU A CA 1
ATOM 2500 C C . LEU A 1 337 ? -5.553 -17.241 -2.978 1.00 95.75 337 LEU A C 1
ATOM 2502 O O . LEU A 1 337 ? -4.843 -17.407 -1.992 1.00 95.75 337 LEU A O 1
ATOM 2506 N N . SER A 1 338 ? -5.675 -18.191 -3.912 1.00 94.88 338 SER A N 1
ATOM 2507 C CA . SER A 1 338 ? -5.032 -19.513 -3.839 1.00 94.88 338 SER A CA 1
ATOM 2508 C C . SER A 1 338 ? -3.497 -19.482 -3.912 1.00 94.88 338 SER A C 1
ATOM 2510 O O . SER A 1 338 ? -2.846 -20.445 -3.505 1.00 94.88 338 SER A O 1
ATOM 2512 N N . ARG A 1 339 ? -2.898 -18.393 -4.420 1.00 94.25 339 ARG A N 1
ATOM 2513 C CA . ARG A 1 339 ? -1.451 -18.136 -4.339 1.00 94.25 339 ARG A CA 1
ATOM 2514 C C . ARG A 1 339 ? -1.099 -17.483 -3.006 1.00 94.25 339 ARG A C 1
ATOM 2516 O O . ARG A 1 339 ? -0.143 -17.921 -2.379 1.00 94.25 339 ARG A O 1
ATOM 2523 N N . LEU A 1 340 ? -1.864 -16.484 -2.564 1.00 95.25 340 LEU A N 1
ATOM 2524 C CA . LEU A 1 340 ? -1.655 -15.817 -1.274 1.00 95.25 340 LEU A CA 1
ATOM 2525 C C . LEU A 1 340 ? -1.705 -16.818 -0.110 1.00 95.25 340 LEU A C 1
ATOM 2527 O O . LEU A 1 340 ? -0.790 -16.820 0.705 1.00 95.25 340 LEU A O 1
ATOM 2531 N N . ALA A 1 341 ? -2.658 -17.756 -0.136 1.00 94.44 341 ALA A N 1
ATOM 2532 C CA . ALA A 1 341 ? -2.792 -18.881 0.799 1.00 94.44 341 ALA A CA 1
ATOM 2533 C C . ALA A 1 341 ? -1.539 -19.774 0.941 1.00 94.44 341 ALA A C 1
ATOM 2535 O O . ALA A 1 341 ? -1.405 -20.502 1.917 1.00 94.44 341 ALA A O 1
ATOM 2536 N N . ARG A 1 342 ? -0.645 -19.775 -0.059 1.00 93.31 342 ARG A N 1
ATOM 2537 C CA . ARG A 1 342 ? 0.605 -20.561 -0.063 1.00 93.31 342 ARG A CA 1
ATOM 2538 C C . ARG A 1 342 ? 1.827 -19.746 0.359 1.00 93.31 342 ARG A C 1
ATOM 2540 O O . ARG A 1 342 ? 2.865 -20.329 0.649 1.00 93.31 342 ARG A O 1
ATOM 2547 N N . ILE A 1 343 ? 1.724 -18.417 0.320 1.00 93.56 343 ILE A N 1
ATOM 2548 C CA . ILE A 1 343 ? 2.810 -17.479 0.639 1.00 93.56 343 ILE A CA 1
ATOM 2549 C C . ILE A 1 343 ? 2.688 -17.013 2.090 1.00 93.56 343 ILE A C 1
ATOM 2551 O O . ILE A 1 343 ? 3.684 -16.951 2.807 1.00 93.56 343 ILE A O 1
ATOM 2555 N N . TYR A 1 344 ? 1.467 -16.690 2.512 1.00 95.19 344 TYR A N 1
ATOM 2556 C CA . TYR A 1 344 ? 1.176 -16.137 3.823 1.00 95.19 344 TYR A CA 1
ATOM 2557 C C . TYR A 1 344 ? 0.552 -17.187 4.739 1.00 95.19 344 TYR A C 1
ATOM 2559 O O . TYR A 1 344 ? -0.352 -17.908 4.312 1.00 95.19 344 TYR A O 1
ATOM 2567 N N . PRO A 1 345 ? 0.972 -17.230 6.012 1.00 94.56 345 PRO A N 1
ATOM 2568 C CA . PRO A 1 345 ? 0.178 -17.825 7.077 1.00 94.56 345 PRO A CA 1
ATOM 2569 C C . PRO A 1 345 ? -1.236 -17.208 7.134 1.00 94.56 345 PRO A C 1
ATOM 2571 O O . PRO A 1 345 ? -1.374 -16.004 6.876 1.00 94.56 345 PRO A O 1
ATOM 2574 N N . PRO A 1 346 ? -2.281 -17.994 7.462 1.00 94.56 346 PRO A N 1
ATOM 2575 C CA . PRO A 1 346 ? -3.670 -17.534 7.422 1.00 94.56 346 PRO A CA 1
ATOM 2576 C C . PRO A 1 346 ? -3.925 -16.335 8.342 1.00 94.56 346 PRO A C 1
ATOM 2578 O O . PRO A 1 346 ? -4.646 -15.419 7.947 1.00 94.56 346 PRO A O 1
ATOM 2581 N N . GLU A 1 347 ? -3.260 -16.263 9.501 1.00 95.06 347 GLU A N 1
ATOM 2582 C CA . GLU A 1 347 ? -3.453 -15.175 10.459 1.00 95.06 347 GLU A CA 1
ATOM 2583 C C . GLU A 1 347 ? -3.120 -13.796 9.861 1.00 95.06 347 GLU A C 1
ATOM 2585 O O . GLU A 1 347 ? -3.808 -12.815 10.140 1.00 95.06 347 GLU A O 1
ATOM 2590 N N . LEU A 1 348 ? -2.126 -13.722 8.963 1.00 96.19 348 LEU A N 1
ATOM 2591 C CA . LEU A 1 348 ? -1.733 -12.469 8.309 1.00 96.19 348 LEU A CA 1
ATOM 2592 C C . LEU A 1 348 ? -2.713 -12.040 7.213 1.00 96.19 348 LEU A C 1
ATOM 2594 O O . LEU A 1 348 ? -2.795 -10.847 6.918 1.00 96.19 348 LEU A O 1
ATOM 2598 N N . LEU A 1 349 ? -3.427 -12.994 6.605 1.00 96.44 349 LEU A N 1
ATOM 2599 C CA . LEU A 1 349 ? -4.482 -12.728 5.624 1.00 96.44 349 LEU A CA 1
ATOM 2600 C C . LEU A 1 349 ? -5.748 -12.234 6.336 1.00 96.44 349 LEU A C 1
ATOM 2602 O O . LEU A 1 349 ? -6.321 -11.226 5.933 1.00 96.44 349 LEU A O 1
ATOM 2606 N N . GLU A 1 350 ? -6.126 -12.863 7.448 1.00 95.81 350 GLU A N 1
ATOM 2607 C CA . GLU A 1 350 ? -7.262 -12.450 8.284 1.00 95.81 350 GLU A CA 1
ATOM 2608 C C . GLU A 1 350 ? -7.059 -11.067 8.925 1.00 95.81 350 GLU A C 1
ATOM 2610 O O . GLU A 1 350 ? -7.994 -10.269 8.992 1.00 95.81 350 GLU A O 1
ATOM 2615 N N . GLU A 1 351 ? -5.837 -10.733 9.363 1.00 96.75 351 GLU A N 1
ATOM 2616 C CA . GLU A 1 351 ? -5.498 -9.366 9.796 1.00 96.75 351 GLU A CA 1
ATOM 2617 C C . GLU A 1 351 ? -5.735 -8.324 8.690 1.00 96.75 351 GLU A C 1
ATOM 2619 O O . GLU A 1 351 ? -6.190 -7.223 8.995 1.00 96.75 351 GLU A O 1
ATOM 2624 N N . THR A 1 352 ? -5.536 -8.652 7.401 1.00 97.44 352 THR A N 1
ATOM 2625 C CA . THR A 1 352 ? -5.819 -7.674 6.329 1.00 97.44 352 THR A CA 1
ATOM 2626 C C . THR A 1 352 ? -7.285 -7.259 6.288 1.00 97.44 352 THR A C 1
ATOM 2628 O O . THR A 1 352 ? -7.599 -6.083 6.104 1.00 97.44 352 THR A O 1
ATOM 2631 N N . VAL A 1 353 ? -8.184 -8.224 6.497 1.00 96.81 353 VAL A N 1
ATOM 2632 C CA . VAL A 1 353 ? -9.630 -8.005 6.465 1.00 96.81 353 VAL A CA 1
ATOM 2633 C C . VAL A 1 353 ? -10.059 -7.232 7.710 1.00 96.81 353 VAL A C 1
ATOM 2635 O O . VAL A 1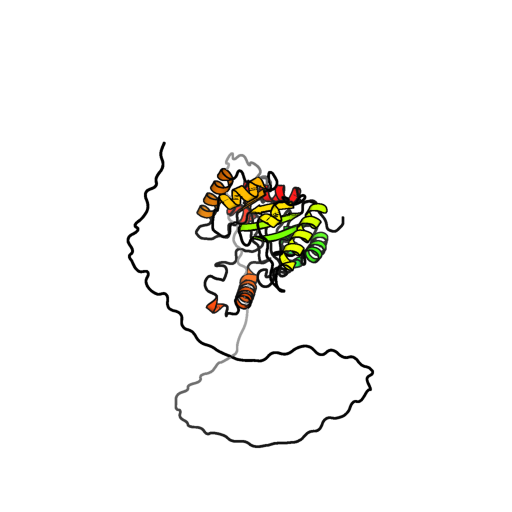 353 ? -10.772 -6.243 7.578 1.00 96.81 353 VAL A O 1
ATOM 2638 N N . ARG A 1 354 ? -9.527 -7.579 8.892 1.00 96.50 354 ARG A N 1
ATOM 2639 C CA . ARG A 1 354 ? -9.764 -6.833 10.143 1.00 96.50 354 ARG A CA 1
ATOM 2640 C C . ARG A 1 354 ? -9.314 -5.371 10.069 1.00 96.50 354 ARG A C 1
ATOM 2642 O O . ARG A 1 354 ? -9.991 -4.497 10.606 1.00 96.50 354 ARG A O 1
ATOM 2649 N N . VAL A 1 355 ? -8.193 -5.083 9.404 1.00 96.50 355 VAL A N 1
ATOM 2650 C CA . VAL A 1 355 ? -7.745 -3.700 9.160 1.00 96.50 355 VAL A CA 1
ATOM 2651 C C . VAL A 1 355 ? -8.678 -2.990 8.177 1.00 96.50 355 VAL A C 1
ATOM 2653 O O . VAL A 1 355 ? -9.097 -1.869 8.453 1.00 96.50 355 VAL A O 1
ATOM 2656 N N . ALA A 1 356 ? -9.063 -3.642 7.076 1.00 96.06 356 ALA A N 1
ATOM 2657 C CA . ALA A 1 356 ? -9.982 -3.061 6.098 1.00 96.06 356 ALA A CA 1
ATOM 2658 C C . ALA A 1 356 ? -11.377 -2.763 6.685 1.00 96.06 356 ALA A C 1
ATOM 2660 O O . ALA A 1 356 ? -11.931 -1.704 6.420 1.00 96.06 356 ALA A O 1
ATOM 2661 N N . GLU A 1 357 ? -11.922 -3.634 7.540 1.00 95.44 357 GLU A N 1
ATOM 2662 C CA . GLU A 1 357 ? -13.227 -3.449 8.203 1.00 95.44 357 GLU A CA 1
ATOM 2663 C C . GLU A 1 357 ? -13.255 -2.275 9.202 1.00 95.44 357 GLU A C 1
ATOM 2665 O O . GLU A 1 357 ? -14.325 -1.746 9.526 1.00 95.44 357 GLU A O 1
ATOM 2670 N N . ARG A 1 358 ? -12.083 -1.830 9.677 1.00 95.31 358 ARG A N 1
ATOM 2671 C CA . ARG A 1 358 ? -11.934 -0.608 10.487 1.00 95.31 358 ARG A CA 1
ATOM 2672 C C . ARG A 1 358 ? -11.936 0.669 9.639 1.00 95.31 358 ARG A C 1
ATOM 2674 O O . ARG A 1 358 ? -12.188 1.740 10.188 1.00 95.31 358 ARG A O 1
ATOM 2681 N N . CYS A 1 359 ? -11.681 0.571 8.336 1.00 94.25 359 CYS A N 1
ATOM 2682 C CA . CYS A 1 359 ? -11.716 1.691 7.401 1.00 94.25 359 CYS A CA 1
ATOM 2683 C C . CYS A 1 359 ? -13.105 1.818 6.768 1.00 94.25 359 CYS A C 1
ATOM 2685 O O . CYS A 1 359 ? -13.438 1.094 5.834 1.00 94.25 359 CYS A O 1
ATOM 2687 N N . LYS A 1 360 ? -13.925 2.740 7.290 1.00 90.31 360 LYS A N 1
ATOM 2688 C CA . LYS A 1 360 ? -15.324 2.916 6.860 1.00 90.31 360 LYS A CA 1
ATOM 2689 C C . LYS A 1 360 ? -15.542 4.085 5.902 1.00 90.31 360 LYS A C 1
ATOM 2691 O O . LYS A 1 360 ? -16.561 4.097 5.223 1.00 90.31 360 LYS A O 1
ATOM 2696 N N . PHE A 1 361 ? -14.593 5.021 5.851 1.00 91.75 361 PHE A N 1
ATOM 2697 C CA . PHE A 1 361 ? -14.677 6.245 5.060 1.00 91.75 361 PHE A CA 1
ATOM 2698 C C . PHE A 1 361 ? -14.964 6.012 3.569 1.00 91.75 361 PHE A C 1
ATOM 2700 O O . PHE A 1 361 ? -14.187 5.362 2.866 1.00 91.75 361 PHE A O 1
ATOM 2707 N N . SER A 1 362 ? -16.027 6.646 3.082 1.00 90.00 362 SER A N 1
ATOM 2708 C CA . SER A 1 362 ? -16.377 6.794 1.670 1.00 90.00 362 SER A CA 1
ATOM 2709 C C . SER A 1 362 ? -16.281 8.260 1.230 1.00 90.00 362 SER A C 1
ATOM 2711 O O . SER A 1 362 ? -16.581 9.171 1.995 1.00 90.00 362 SER A O 1
ATOM 2713 N N . LEU A 1 363 ? -15.959 8.517 -0.047 1.00 88.38 363 LEU A N 1
ATOM 2714 C CA . LEU A 1 363 ? -16.043 9.873 -0.628 1.00 88.38 363 LEU A CA 1
ATOM 2715 C C . LEU A 1 363 ? -17.488 10.378 -0.814 1.00 88.38 363 LEU A C 1
ATOM 2717 O O . LEU A 1 363 ? -17.682 11.476 -1.333 1.00 88.38 363 LEU A O 1
ATOM 2721 N N . ASP A 1 364 ? -18.485 9.567 -0.463 1.00 85.69 364 ASP A N 1
ATOM 2722 C CA . ASP A 1 364 ? -19.902 9.932 -0.527 1.00 85.69 364 ASP A CA 1
ATOM 2723 C C . ASP A 1 364 ? -20.406 10.646 0.756 1.00 85.69 364 ASP A C 1
ATOM 2725 O O . ASP A 1 364 ? -21.581 11.008 0.806 1.00 85.69 364 ASP A O 1
ATOM 2729 N N . GLU A 1 365 ? -19.542 10.825 1.774 1.00 78.81 365 GLU A N 1
ATOM 2730 C CA . GLU A 1 365 ? -19.825 11.403 3.114 1.00 78.81 365 GLU A CA 1
ATOM 2731 C C . GLU A 1 365 ? -19.558 12.923 3.272 1.00 78.81 365 GLU A C 1
ATOM 2733 O O . GLU A 1 365 ? -18.496 13.434 2.831 1.00 78.81 365 GLU A O 1
#

Secondary structure (DSSP, 8-state):
---------------PPPPP--------------------------------------------------------------------PPPPPP--------------GGGS-PPPPP-EE--B--TTSTTT--S-HHHHHHHHHHTT-SEEEE--BT--TTHHHHHHHHHHHTPPEEEEEEEE-SSS-EEEEEE-SHHHHHHHHHHHHHHHHTSSTT-----GGGGTT--TTEEEEEE-SS---HHHHHHHHHHSTTSEEEEEE--S-TTHHHHHHHHHHHHHHHTPPEEEE--B-BSSGGGHHHHHHHHHHHTTS-GGG-GGGS-SSS-SB---HHHHHHHS-HHHHHHHHHHHHH----TT-

Mean predicted aligned error: 16.32 Å

Solvent-accessible surface area (backbone atoms only — not comparable to full-atom values): 22759 Å² total; per-residue (Å²): 140,80,85,85,90,87,84,88,86,84,87,85,88,80,88,83,85,86,82,91,79,89,87,84,84,92,80,90,82,80,90,82,83,89,87,87,85,87,83,84,82,88,78,91,80,82,90,80,91,83,90,82,90,86,88,82,90,84,87,86,85,91,78,88,86,85,88,85,91,86,87,86,83,82,85,88,79,88,87,89,84,84,88,83,91,77,90,80,78,84,75,85,80,78,91,75,92,71,95,69,101,64,84,79,73,75,85,65,83,78,81,74,71,77,78,73,66,65,35,20,48,66,34,27,33,24,44,74,18,74,51,58,16,59,22,54,38,46,53,38,42,51,44,40,48,77,51,67,40,65,32,41,26,45,23,19,60,63,38,66,83,46,49,68,53,27,49,55,38,17,64,76,66,72,39,49,58,36,50,28,25,26,43,64,33,79,80,59,56,36,34,37,39,32,26,27,34,73,63,8,46,50,47,52,54,49,51,39,50,54,17,33,70,74,39,65,95,92,53,64,55,43,45,69,75,81,47,70,80,39,49,64,45,46,38,38,30,42,41,64,89,86,55,92,52,62,66,54,42,36,55,44,36,72,51,27,67,99,33,44,32,36,44,46,70,69,62,84,52,97,54,37,69,60,49,54,50,52,51,52,50,48,21,66,77,35,73,33,51,61,26,42,26,53,66,17,30,26,42,47,55,85,48,43,68,55,36,41,48,31,40,13,60,69,69,73,51,48,66,86,74,43,61,87,76,42,76,95,67,54,56,38,22,69,68,50,40,79,54,48,64,74,75,43,63,67,70,26,32,51,39,21,41,60,55,49,73,59,33,70,43,58,95,89,115

pLDDT: mean 74.28, std 28.95, range [24.05, 98.06]